Protein AF-A0A7C3QLJ6-F1 (afdb_monomer)

Mean predicted aligned error: 8.8 Å

Structure (mmCIF, N/CA/C/O backbone):
data_AF-A0A7C3QLJ6-F1
#
_entry.id   AF-A0A7C3QLJ6-F1
#
loop_
_atom_site.group_PDB
_atom_site.id
_atom_site.type_symbol
_atom_site.label_atom_id
_atom_site.label_alt_id
_atom_site.label_comp_id
_atom_site.label_asym_id
_atom_site.label_entity_id
_atom_site.label_seq_id
_atom_site.pdbx_PDB_ins_code
_atom_site.Cartn_x
_atom_site.Cartn_y
_atom_site.Cartn_z
_atom_site.occupancy
_atom_site.B_iso_or_equiv
_atom_site.auth_seq_id
_atom_site.auth_comp_id
_atom_site.auth_asym_id
_atom_site.auth_atom_id
_atom_site.pdbx_PDB_model_num
ATOM 1 N N . MET A 1 1 ? 20.994 -5.454 -7.353 1.00 55.34 1 MET A N 1
ATOM 2 C CA . MET A 1 1 ? 21.532 -4.693 -8.498 1.00 55.34 1 MET A CA 1
ATOM 3 C C . MET A 1 1 ? 21.543 -5.641 -9.685 1.00 55.34 1 MET A C 1
ATOM 5 O O . MET A 1 1 ? 22.241 -6.645 -9.611 1.00 55.34 1 MET A O 1
ATOM 9 N N . ALA A 1 2 ? 20.699 -5.398 -10.687 1.00 75.81 2 ALA A N 1
ATOM 10 C CA . ALA A 1 2 ? 20.613 -6.255 -11.868 1.00 75.81 2 ALA A CA 1
ATOM 11 C C . ALA A 1 2 ? 21.798 -6.004 -12.816 1.00 75.81 2 ALA A C 1
ATOM 13 O O . ALA A 1 2 ? 22.448 -4.960 -12.763 1.00 75.81 2 ALA A O 1
ATOM 14 N N . SER A 1 3 ? 22.097 -6.981 -13.663 1.00 87.38 3 SER A N 1
ATOM 15 C CA . SER A 1 3 ? 23.050 -6.879 -14.770 1.00 87.38 3 SER A CA 1
ATOM 16 C C . SER A 1 3 ? 22.288 -6.878 -16.091 1.00 87.38 3 SER A C 1
ATOM 18 O O . SER A 1 3 ? 21.194 -7.435 -16.171 1.00 87.38 3 SER A O 1
ATOM 20 N N . TYR A 1 4 ? 22.868 -6.289 -17.133 1.00 92.75 4 TYR A N 1
ATOM 21 C CA . TYR A 1 4 ? 22.253 -6.301 -18.454 1.00 92.75 4 TYR A CA 1
ATOM 22 C C . TYR A 1 4 ? 23.277 -6.491 -19.572 1.00 92.75 4 TYR A C 1
ATOM 24 O O . TYR A 1 4 ? 24.465 -6.208 -19.408 1.00 92.75 4 TYR A O 1
ATOM 32 N N . THR A 1 5 ? 22.806 -6.974 -20.719 1.00 95.50 5 THR A N 1
ATOM 33 C CA . THR A 1 5 ? 23.535 -6.940 -21.993 1.00 95.50 5 THR A CA 1
ATOM 34 C C . THR A 1 5 ? 22.620 -6.370 -23.068 1.00 95.50 5 THR A C 1
ATOM 36 O O . THR A 1 5 ? 21.410 -6.571 -23.019 1.00 95.50 5 THR A O 1
ATOM 39 N N . ILE A 1 6 ? 23.202 -5.687 -24.051 1.00 94.19 6 ILE A N 1
ATOM 40 C CA . ILE A 1 6 ? 22.502 -5.230 -25.253 1.00 94.19 6 ILE A CA 1
ATOM 41 C C . ILE A 1 6 ? 23.106 -5.969 -26.449 1.00 94.19 6 ILE A C 1
ATOM 43 O O . ILE A 1 6 ? 24.332 -6.047 -26.563 1.00 94.19 6 ILE A O 1
ATOM 47 N N . SER A 1 7 ? 22.262 -6.517 -27.320 1.00 94.81 7 SER A N 1
ATOM 48 C CA . SER A 1 7 ? 22.662 -7.121 -28.594 1.00 94.81 7 SER A CA 1
ATOM 49 C C . SER A 1 7 ? 21.668 -6.695 -29.659 1.00 94.81 7 SER A C 1
ATOM 51 O O . SER A 1 7 ? 20.486 -6.990 -29.529 1.00 94.81 7 SER A O 1
ATOM 53 N N . ASP A 1 8 ? 22.151 -6.018 -30.700 1.00 94.25 8 ASP A N 1
ATOM 54 C CA . ASP A 1 8 ? 21.309 -5.431 -31.746 1.00 94.25 8 ASP A CA 1
ATOM 55 C C . ASP A 1 8 ? 20.205 -4.533 -31.144 1.00 94.25 8 ASP A C 1
ATOM 57 O O . ASP A 1 8 ? 20.501 -3.587 -30.410 1.00 94.25 8 ASP A O 1
ATOM 61 N N . ASP A 1 9 ? 18.946 -4.834 -31.437 1.00 95.00 9 ASP A N 1
ATOM 62 C CA . ASP A 1 9 ? 17.742 -4.180 -30.924 1.00 95.00 9 ASP A CA 1
ATOM 63 C C . ASP A 1 9 ? 17.196 -4.830 -29.642 1.00 95.00 9 ASP A C 1
ATOM 65 O O . ASP A 1 9 ? 16.120 -4.458 -29.187 1.00 95.00 9 ASP A O 1
ATOM 69 N N . HIS A 1 10 ? 17.926 -5.766 -29.026 1.00 96.38 10 HIS A N 1
ATOM 70 C CA . HIS A 1 10 ? 17.486 -6.468 -27.821 1.00 96.38 10 HIS A CA 1
ATOM 71 C C . HIS A 1 10 ? 18.257 -6.037 -26.567 1.00 96.38 10 HIS A C 1
ATOM 73 O O . HIS A 1 10 ? 19.489 -5.928 -26.562 1.00 96.38 10 HIS A O 1
ATOM 79 N N . LEU A 1 11 ? 17.519 -5.843 -25.474 1.00 95.12 11 LEU A N 1
ATOM 80 C CA . LEU A 1 11 ? 18.007 -5.662 -24.111 1.00 95.12 11 LEU A CA 1
ATOM 81 C C . LEU A 1 11 ? 17.696 -6.925 -23.298 1.00 95.12 11 LEU A C 1
ATOM 83 O O . LEU A 1 11 ? 16.548 -7.353 -23.210 1.00 95.12 11 LEU A O 1
ATOM 87 N N . TYR A 1 12 ? 18.721 -7.477 -22.651 1.00 94.38 12 TYR A N 1
ATOM 88 C CA . TYR A 1 12 ? 18.611 -8.636 -21.770 1.00 94.38 12 TYR A CA 1
ATOM 89 C C . TYR A 1 12 ? 18.955 -8.235 -20.342 1.00 94.38 12 TYR A C 1
ATOM 91 O O . TYR A 1 12 ? 20.051 -7.731 -20.101 1.00 94.38 12 TYR A O 1
ATOM 99 N N . ILE A 1 13 ? 18.065 -8.507 -19.388 1.00 91.81 13 ILE A N 1
ATOM 100 C CA . ILE A 1 13 ? 18.245 -8.192 -17.964 1.00 91.81 13 ILE A CA 1
ATOM 101 C C . ILE A 1 13 ? 18.318 -9.491 -17.161 1.00 91.81 13 ILE A C 1
ATOM 103 O O . ILE A 1 13 ? 17.430 -10.336 -17.237 1.00 91.81 13 ILE A O 1
ATOM 107 N N . TYR A 1 14 ? 19.370 -9.664 -16.365 1.00 90.19 14 TYR A N 1
ATOM 108 C CA . TYR A 1 14 ? 19.634 -10.873 -15.578 1.00 90.19 14 TYR A CA 1
ATOM 109 C C . TYR A 1 14 ? 20.325 -10.534 -14.249 1.00 90.19 14 TYR A C 1
ATOM 111 O O . TYR A 1 14 ? 20.677 -9.385 -13.991 1.00 90.19 14 TYR A O 1
ATOM 119 N N . ASN A 1 15 ? 20.516 -11.529 -13.375 1.00 81.06 15 ASN A N 1
ATOM 120 C CA . ASN A 1 15 ? 21.027 -11.339 -12.005 1.00 81.06 15 ASN A CA 1
ATOM 121 C C . ASN A 1 15 ? 20.217 -10.322 -11.182 1.00 81.06 15 ASN A C 1
ATOM 123 O O . ASN A 1 15 ? 20.751 -9.644 -10.302 1.00 81.06 15 ASN A O 1
ATOM 127 N N . ASP A 1 16 ? 18.930 -10.195 -11.479 1.00 77.81 16 ASP A N 1
ATOM 128 C CA . ASP A 1 16 ? 18.015 -9.484 -10.608 1.00 77.81 16 ASP A CA 1
ATOM 129 C C . ASP A 1 16 ? 17.828 -10.322 -9.335 1.00 77.81 16 ASP A C 1
ATOM 131 O O . ASP A 1 16 ? 17.636 -11.536 -9.401 1.00 77.81 16 ASP A O 1
ATOM 135 N N . ALA A 1 17 ? 17.916 -9.689 -8.167 1.00 69.44 17 ALA A N 1
ATOM 136 C CA . ALA A 1 17 ? 17.837 -10.395 -6.891 1.00 69.44 17 ALA A CA 1
ATOM 137 C C . ALA A 1 17 ? 16.472 -11.080 -6.677 1.00 69.44 17 ALA A C 1
ATOM 139 O O . ALA A 1 17 ? 16.386 -12.009 -5.875 1.00 69.44 17 ALA A O 1
ATOM 140 N N . PHE A 1 18 ? 15.441 -10.661 -7.419 1.00 68.06 18 PHE A N 1
ATOM 141 C CA . PHE A 1 18 ? 14.075 -11.184 -7.327 1.00 68.06 18 PHE A CA 1
ATOM 142 C C . PHE A 1 18 ? 13.638 -11.937 -8.587 1.00 68.06 18 PHE A C 1
ATOM 144 O O . PHE A 1 18 ? 12.572 -12.551 -8.594 1.00 68.06 18 PHE A O 1
ATOM 151 N N . CYS A 1 19 ? 14.486 -11.969 -9.622 1.00 75.94 19 CYS A N 1
ATOM 152 C CA . CYS A 1 19 ? 14.231 -12.704 -10.856 1.00 75.94 19 CYS A CA 1
ATOM 153 C C . CYS A 1 19 ? 15.324 -13.732 -11.112 1.00 75.94 19 CYS A C 1
ATOM 155 O O . CYS A 1 19 ? 16.449 -13.403 -11.485 1.00 75.94 19 CYS A O 1
ATOM 157 N N . THR A 1 20 ? 14.960 -15.009 -11.044 1.00 80.25 20 THR A N 1
ATOM 158 C CA . THR A 1 20 ? 15.826 -16.084 -11.546 1.00 80.25 20 THR A CA 1
ATOM 159 C C . THR A 1 20 ? 15.767 -16.226 -13.069 1.00 80.25 20 THR A C 1
ATOM 161 O O . THR A 1 20 ? 16.503 -17.033 -13.630 1.00 80.25 20 THR A O 1
ATOM 164 N N . VAL A 1 21 ? 14.878 -15.481 -13.734 1.00 86.31 21 VAL A N 1
ATOM 165 C CA . VAL A 1 21 ? 14.680 -15.498 -15.188 1.00 86.31 21 VAL A CA 1
ATOM 166 C C . VAL A 1 21 ? 15.296 -14.263 -15.843 1.00 86.31 21 VAL A C 1
ATOM 168 O O . VAL A 1 21 ? 15.225 -13.148 -15.312 1.00 86.31 21 VAL A O 1
ATOM 171 N N . THR A 1 22 ? 15.898 -14.470 -17.013 1.00 92.50 22 THR A N 1
ATOM 172 C CA . THR A 1 22 ? 16.343 -13.378 -17.880 1.00 92.50 22 THR A CA 1
ATOM 173 C C . THR A 1 22 ? 15.123 -12.720 -18.510 1.00 92.50 22 THR A C 1
ATOM 175 O O . THR A 1 22 ? 14.291 -13.421 -19.077 1.00 92.50 22 THR A O 1
ATOM 178 N N . GLY A 1 23 ? 15.023 -11.399 -18.382 1.00 93.12 23 GLY A N 1
ATOM 179 C CA . GLY A 1 23 ? 14.034 -10.593 -19.092 1.00 93.12 23 GLY A CA 1
ATOM 180 C C . GLY A 1 23 ? 14.595 -10.158 -20.436 1.00 93.12 23 GLY A C 1
ATOM 181 O O . GLY A 1 23 ? 15.765 -9.775 -20.507 1.00 93.12 23 GLY A O 1
ATOM 182 N N . GLU A 1 24 ? 13.782 -10.235 -21.477 1.00 96.00 24 GLU A N 1
ATOM 183 C CA . GLU A 1 24 ? 14.136 -9.909 -22.853 1.00 96.00 24 GLU A CA 1
ATOM 184 C C . GLU A 1 24 ? 13.176 -8.857 -23.405 1.00 96.00 24 GLU A C 1
ATOM 186 O O . GLU A 1 24 ? 11.954 -9.004 -23.312 1.00 96.00 24 GLU A O 1
ATOM 191 N N . TYR A 1 25 ? 13.747 -7.803 -23.984 1.00 96.25 25 TYR A N 1
ATOM 192 C CA . TYR A 1 25 ? 13.017 -6.647 -24.489 1.00 96.25 25 TYR A CA 1
ATOM 193 C C . TYR A 1 25 ? 13.570 -6.207 -25.837 1.00 96.25 25 TYR A C 1
ATOM 195 O O . TYR A 1 25 ? 14.789 -6.174 -26.002 1.00 96.25 25 TYR A O 1
ATOM 203 N N . VAL A 1 26 ? 12.704 -5.777 -26.753 1.00 96.62 26 VAL A N 1
ATOM 204 C CA . VAL A 1 26 ? 13.126 -4.957 -27.894 1.00 96.62 26 VAL A CA 1
ATOM 205 C C . VAL A 1 26 ? 13.200 -3.513 -27.425 1.00 96.62 26 VAL A C 1
ATOM 207 O O . VAL A 1 26 ? 12.258 -3.008 -26.814 1.00 96.62 26 VAL A O 1
ATOM 210 N N . TRP A 1 27 ? 14.310 -2.836 -27.702 1.00 94.56 27 TRP A N 1
ATOM 211 C CA . TRP A 1 27 ? 14.463 -1.424 -27.386 1.00 94.56 27 TRP A CA 1
ATOM 212 C C . TRP A 1 27 ? 14.409 -0.560 -28.644 1.00 94.56 27 TRP A C 1
ATOM 214 O O . TRP A 1 27 ? 14.909 -0.921 -29.708 1.00 94.56 27 TRP A O 1
ATOM 224 N N . SER A 1 28 ? 13.822 0.625 -28.519 1.00 92.62 28 SER A N 1
ATOM 225 C CA . SER A 1 28 ? 13.873 1.650 -29.561 1.00 92.62 28 SER A CA 1
ATOM 226 C C . SER A 1 28 ? 14.065 3.033 -28.955 1.00 92.62 28 SER A C 1
ATOM 228 O O . SER A 1 28 ? 13.719 3.273 -27.801 1.00 92.62 28 SER A O 1
ATOM 230 N N . LEU A 1 29 ? 14.650 3.945 -29.731 1.00 89.31 29 LEU A N 1
ATOM 231 C CA . LEU A 1 29 ? 14.778 5.351 -29.360 1.00 89.31 29 LEU A CA 1
ATOM 232 C C . LEU A 1 29 ? 13.856 6.183 -30.244 1.00 89.31 29 LEU A C 1
ATOM 234 O O . LEU A 1 29 ? 14.018 6.198 -31.466 1.00 89.31 29 LEU A O 1
ATOM 238 N N . GLN A 1 30 ? 12.920 6.896 -29.626 1.00 87.19 30 GLN A N 1
ATOM 239 C CA . GLN A 1 30 ? 12.029 7.829 -30.305 1.00 87.19 30 GLN A CA 1
ATOM 240 C C . GLN A 1 30 ? 12.058 9.167 -29.573 1.00 87.19 30 GLN A C 1
ATOM 242 O O . GLN A 1 30 ? 11.892 9.210 -28.361 1.00 87.19 30 GLN A O 1
ATOM 247 N N . ASP A 1 31 ? 12.334 10.250 -30.305 1.00 83.94 31 ASP A N 1
ATOM 248 C CA . ASP A 1 31 ? 12.377 11.616 -29.763 1.00 83.94 31 ASP A CA 1
ATOM 249 C C . ASP A 1 31 ? 13.280 11.775 -28.517 1.00 83.94 31 ASP A C 1
ATOM 251 O O . ASP A 1 31 ? 13.025 12.584 -27.632 1.00 83.94 31 ASP A O 1
ATOM 255 N N . GLY A 1 32 ? 14.370 10.997 -28.456 1.00 78.69 32 GLY A N 1
ATOM 256 C CA . GLY A 1 32 ? 15.325 11.005 -27.339 1.00 78.69 32 GLY A CA 1
ATOM 257 C C . GLY A 1 32 ? 14.911 10.163 -26.127 1.00 78.69 32 GLY A C 1
ATOM 258 O O . GLY A 1 32 ? 15.638 10.146 -25.136 1.00 78.69 32 GLY A O 1
ATOM 259 N N . GLN A 1 33 ? 13.790 9.445 -26.206 1.00 83.00 33 GLN A N 1
ATOM 260 C CA . GLN A 1 33 ? 13.286 8.568 -25.152 1.00 83.00 33 GLN A CA 1
ATOM 261 C C . GLN A 1 33 ? 13.465 7.097 -25.532 1.00 83.00 33 GLN A C 1
ATOM 263 O O . GLN A 1 33 ? 13.291 6.712 -26.690 1.00 83.00 33 GLN A O 1
ATOM 268 N N . LEU A 1 34 ? 13.827 6.278 -24.547 1.00 87.88 34 LEU A N 1
ATOM 269 C CA . LEU A 1 34 ? 13.978 4.834 -24.677 1.00 87.88 34 LEU A CA 1
ATOM 270 C C . LEU A 1 34 ? 12.628 4.146 -24.454 1.00 87.88 34 LEU A C 1
ATOM 272 O O . LEU A 1 34 ? 12.047 4.225 -23.378 1.00 87.88 34 LEU A O 1
ATOM 276 N N . ASN A 1 35 ? 12.165 3.419 -25.458 1.00 91.56 35 ASN A N 1
ATOM 277 C CA . ASN A 1 35 ? 10.993 2.561 -25.377 1.00 91.56 35 ASN A CA 1
ATOM 278 C C . ASN A 1 35 ? 11.446 1.114 -25.261 1.00 91.56 35 ASN A C 1
ATOM 280 O O . ASN A 1 35 ? 12.367 0.703 -25.970 1.00 91.56 35 ASN A O 1
ATOM 284 N N . LEU A 1 36 ? 10.774 0.349 -24.407 1.00 93.75 36 LEU A N 1
ATOM 285 C CA . LEU A 1 36 ? 10.986 -1.084 -24.261 1.00 93.75 36 LEU A CA 1
ATOM 286 C C . LEU A 1 36 ? 9.677 -1.801 -24.582 1.00 93.75 36 LEU A C 1
ATOM 288 O O . LEU A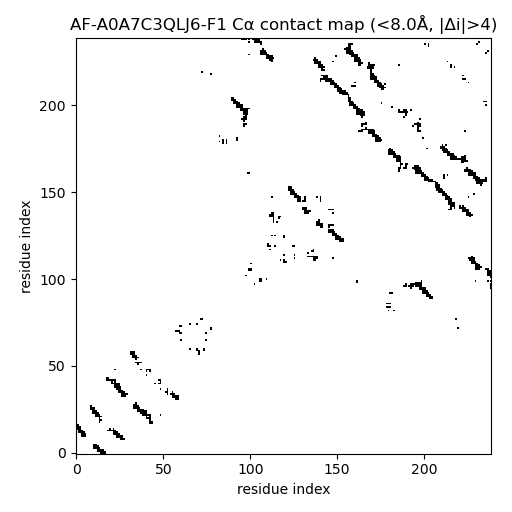 1 36 ? 8.625 -1.435 -24.064 1.00 93.75 36 LEU A O 1
ATOM 292 N N . GLU A 1 37 ? 9.752 -2.821 -25.425 1.00 94.31 37 GLU A N 1
ATOM 293 C CA . GLU A 1 37 ? 8.668 -3.761 -25.694 1.00 94.31 37 GLU A CA 1
ATOM 294 C C . GLU A 1 37 ? 9.080 -5.127 -25.149 1.00 94.31 37 GLU A C 1
ATOM 296 O O . GLU A 1 37 ? 10.188 -5.594 -25.414 1.00 94.31 37 GLU A O 1
ATOM 301 N N . GLU A 1 38 ? 8.222 -5.752 -24.346 1.00 94.94 38 GLU A N 1
ATOM 302 C CA . GLU A 1 38 ? 8.497 -7.076 -23.794 1.00 94.94 38 GLU A CA 1
ATOM 303 C C . GLU A 1 38 ? 8.517 -8.122 -24.914 1.00 94.94 38 GLU A C 1
ATOM 305 O O . GLU A 1 38 ? 7.554 -8.265 -25.667 1.00 94.94 38 GLU A O 1
ATOM 310 N N . VAL A 1 39 ? 9.597 -8.901 -24.979 1.00 94.75 39 VAL A N 1
ATOM 311 C CA . VAL A 1 39 ? 9.647 -10.145 -25.761 1.00 94.75 39 VAL A CA 1
ATOM 312 C C . VAL A 1 39 ? 9.331 -11.331 -24.858 1.00 94.75 39 VAL A C 1
ATOM 314 O O . VAL A 1 39 ? 8.536 -12.199 -25.219 1.00 94.75 39 VAL A O 1
ATOM 317 N N . ASN A 1 40 ? 9.980 -11.381 -23.692 1.00 92.31 40 ASN A N 1
ATOM 318 C CA . ASN A 1 40 ? 9.795 -12.432 -22.701 1.00 92.31 40 ASN A CA 1
ATOM 319 C C . ASN A 1 40 ? 10.328 -11.985 -21.339 1.00 92.31 40 ASN A C 1
ATOM 321 O O . ASN A 1 40 ? 11.544 -11.962 -21.127 1.00 92.31 40 ASN A O 1
ATOM 325 N N . ASP A 1 41 ? 9.443 -11.686 -20.392 1.00 88.81 41 ASP A N 1
ATOM 326 C CA . ASP A 1 41 ? 9.857 -11.438 -19.019 1.00 88.81 41 ASP A CA 1
ATOM 327 C C . ASP A 1 41 ? 8.815 -11.872 -17.979 1.00 88.81 41 ASP A C 1
ATOM 329 O O . ASP A 1 41 ? 8.106 -11.079 -17.363 1.00 88.81 41 ASP A O 1
ATOM 333 N N . GLY A 1 42 ? 8.820 -13.173 -17.682 1.00 82.06 42 GLY A N 1
ATOM 334 C CA . GLY A 1 42 ? 8.000 -13.752 -16.615 1.00 82.06 42 GLY A CA 1
ATOM 335 C C . GLY A 1 42 ? 8.454 -13.419 -15.187 1.00 82.06 42 GLY A C 1
ATOM 336 O O . GLY A 1 42 ? 8.007 -14.080 -14.244 1.00 82.06 42 GLY A O 1
ATOM 337 N N . CYS A 1 43 ? 9.375 -12.470 -14.977 1.00 81.25 43 CYS A N 1
ATOM 338 C CA . CYS A 1 43 ? 9.803 -12.138 -13.625 1.00 81.25 43 CYS A CA 1
ATOM 339 C C . CYS A 1 43 ? 8.686 -11.483 -12.811 1.00 81.25 43 CYS A C 1
ATOM 341 O O . CYS A 1 43 ? 8.001 -10.581 -13.286 1.00 81.25 43 CYS A O 1
ATOM 343 N N . ALA A 1 44 ? 8.589 -11.886 -11.537 1.00 69.75 44 ALA A N 1
ATOM 344 C CA . ALA A 1 44 ? 7.750 -11.236 -10.540 1.00 69.75 44 ALA A CA 1
ATOM 345 C C . ALA A 1 44 ? 6.298 -11.113 -11.015 1.00 69.75 44 ALA A C 1
ATOM 347 O O . ALA A 1 44 ? 5.685 -10.078 -10.819 1.00 69.75 44 ALA A O 1
ATOM 348 N N . PHE A 1 45 ? 5.751 -12.162 -11.642 1.00 74.50 45 PHE A N 1
ATOM 349 C CA . PHE A 1 45 ? 4.396 -12.146 -12.211 1.00 74.50 45 PHE A CA 1
ATOM 350 C C . PHE A 1 45 ? 4.212 -11.031 -13.252 1.00 74.50 45 PHE A C 1
ATOM 352 O O . PHE A 1 45 ? 3.250 -10.274 -13.180 1.00 74.50 45 PHE A O 1
ATOM 359 N N . GLU A 1 46 ? 5.169 -10.915 -14.180 1.00 80.00 46 GLU A N 1
ATOM 360 C CA . GLU A 1 46 ? 5.190 -9.918 -15.267 1.00 80.00 46 GLU A CA 1
ATOM 361 C C . GLU A 1 46 ? 5.331 -8.463 -14.772 1.00 80.00 46 GLU A C 1
ATOM 363 O O . GLU A 1 46 ? 5.308 -7.522 -15.562 1.00 80.00 46 GLU A O 1
ATOM 368 N N . LEU A 1 47 ? 5.548 -8.238 -13.468 1.00 75.00 47 LEU A N 1
ATOM 369 C CA . LEU A 1 47 ? 5.639 -6.889 -12.900 1.00 75.00 47 LEU A CA 1
ATOM 370 C C . LEU A 1 47 ? 6.876 -6.128 -13.386 1.00 75.00 47 LEU A C 1
ATOM 372 O O . LEU A 1 47 ? 6.806 -4.916 -13.592 1.00 75.00 47 LEU A O 1
ATOM 376 N N . ARG A 1 48 ? 8.002 -6.819 -13.620 1.00 83.38 48 ARG A N 1
ATOM 377 C CA . ARG A 1 48 ? 9.189 -6.179 -14.211 1.00 83.38 48 ARG A CA 1
ATOM 378 C C . ARG A 1 48 ? 8.903 -5.723 -15.643 1.00 83.38 48 ARG A C 1
ATOM 380 O O . ARG A 1 48 ? 9.204 -4.577 -15.968 1.00 83.38 48 ARG A O 1
ATOM 387 N N . ALA A 1 49 ? 8.263 -6.576 -16.443 1.00 86.19 49 ALA A N 1
ATOM 388 C CA . ALA A 1 49 ? 7.843 -6.251 -17.803 1.00 86.19 49 ALA A CA 1
ATOM 389 C C . ALA A 1 49 ? 6.891 -5.059 -17.829 1.00 86.19 49 ALA A C 1
ATOM 391 O O . ALA A 1 49 ? 7.134 -4.079 -18.534 1.00 86.19 49 ALA A O 1
ATOM 392 N N . ALA A 1 50 ? 5.860 -5.093 -16.983 1.00 82.38 50 ALA A N 1
ATOM 393 C CA . ALA A 1 50 ? 4.912 -4.001 -16.840 1.00 82.38 50 ALA A CA 1
ATOM 394 C C . ALA A 1 50 ? 5.620 -2.691 -16.470 1.00 82.38 50 ALA A C 1
ATOM 396 O O . ALA A 1 50 ? 5.293 -1.647 -17.022 1.00 82.38 50 ALA A O 1
ATOM 397 N N . ASN A 1 51 ? 6.627 -2.731 -15.593 1.00 78.25 51 ASN A N 1
ATOM 398 C CA . ASN A 1 51 ? 7.366 -1.532 -15.204 1.00 78.25 51 ASN A CA 1
ATOM 399 C C . ASN A 1 51 ? 8.254 -0.974 -16.309 1.00 78.25 51 ASN A C 1
ATOM 401 O O . ASN A 1 51 ? 8.237 0.224 -16.581 1.00 78.25 51 ASN A O 1
ATOM 405 N N . LEU A 1 52 ? 8.996 -1.842 -16.986 1.00 85.81 52 LEU A N 1
ATOM 406 C CA . LEU A 1 52 ? 9.930 -1.414 -18.017 1.00 85.81 52 LEU A CA 1
ATOM 407 C C . LEU A 1 52 ? 9.238 -0.958 -19.307 1.00 85.81 52 LEU A C 1
ATOM 409 O O . LEU A 1 52 ? 9.776 -0.094 -19.994 1.00 85.81 52 LEU A O 1
ATOM 413 N N . THR A 1 53 ? 8.045 -1.474 -19.612 1.00 87.19 53 THR A N 1
ATOM 414 C CA . THR A 1 53 ? 7.334 -1.196 -20.875 1.00 87.19 53 THR A CA 1
ATOM 415 C C . THR A 1 53 ? 6.228 -0.138 -20.771 1.00 87.19 53 THR A C 1
ATOM 417 O O . THR A 1 53 ? 5.815 0.412 -21.791 1.00 87.19 53 THR A O 1
ATOM 420 N N . ARG A 1 54 ? 5.734 0.186 -19.564 1.00 79.94 54 ARG A N 1
ATOM 421 C CA . ARG A 1 54 ? 4.594 1.113 -19.375 1.00 79.94 54 ARG A CA 1
ATOM 422 C C . ARG A 1 54 ? 4.916 2.567 -19.705 1.00 7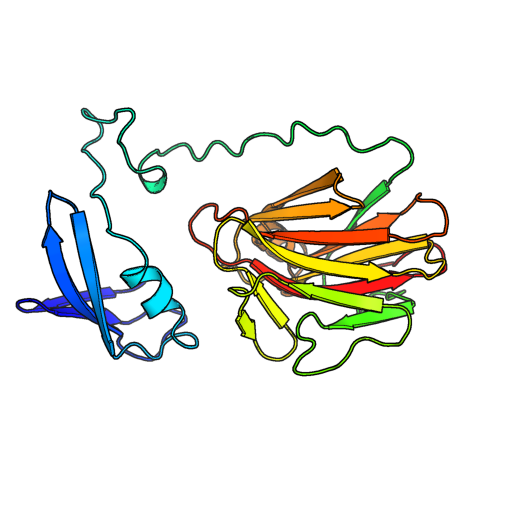9.94 54 ARG A C 1
ATOM 424 O O . ARG A 1 54 ? 4.000 3.328 -20.016 1.00 79.94 54 ARG A O 1
ATOM 431 N N . GLN A 1 55 ? 6.181 2.964 -19.619 1.00 73.31 55 GLN A N 1
ATOM 432 C CA . GLN A 1 55 ? 6.599 4.330 -19.904 1.00 73.31 55 GLN A CA 1
ATOM 433 C C . GLN A 1 55 ? 7.865 4.374 -20.748 1.00 73.31 55 GLN A C 1
ATOM 435 O O . GLN A 1 55 ? 8.705 3.477 -20.721 1.00 73.31 55 GLN A O 1
ATOM 440 N N . THR A 1 56 ? 7.993 5.472 -21.477 1.00 79.12 56 THR A N 1
ATOM 441 C CA . THR A 1 56 ? 9.202 5.825 -22.206 1.00 79.12 56 THR A CA 1
ATOM 442 C C . THR A 1 56 ? 10.232 6.362 -21.210 1.00 79.12 56 THR A C 1
ATOM 444 O O . THR A 1 56 ? 9.922 7.235 -20.398 1.00 79.12 56 THR A O 1
ATOM 447 N N . TRP A 1 57 ? 11.460 5.874 -21.270 1.00 79.69 57 TRP A N 1
ATOM 448 C CA . TRP A 1 57 ? 12.532 6.242 -20.358 1.00 79.69 57 TRP A CA 1
ATOM 449 C C . TRP A 1 57 ? 13.300 7.432 -20.920 1.00 79.69 57 TRP A C 1
ATOM 451 O O . TRP A 1 57 ? 14.015 7.328 -21.918 1.00 79.69 57 TRP A O 1
ATOM 461 N N . SER A 1 58 ? 13.155 8.580 -20.274 1.00 74.94 58 SER A N 1
ATOM 462 C CA . SER A 1 58 ? 13.979 9.748 -20.564 1.00 74.94 58 SER A CA 1
ATOM 463 C C . SER A 1 58 ? 15.369 9.577 -19.944 1.00 74.94 58 SER A C 1
ATOM 465 O O . SER A 1 58 ? 15.507 9.110 -18.813 1.00 74.94 58 SER A O 1
ATOM 467 N N . VAL A 1 59 ? 16.408 9.969 -20.680 1.00 72.56 59 VAL A N 1
ATOM 468 C CA . VAL A 1 59 ? 17.786 9.978 -20.171 1.00 72.56 59 VAL A CA 1
ATOM 469 C C . VAL A 1 59 ? 17.953 11.153 -19.208 1.00 72.56 59 VAL A C 1
ATOM 471 O O . VAL A 1 59 ? 17.510 12.260 -19.513 1.00 72.56 59 VAL A O 1
ATOM 474 N N . CYS A 1 60 ? 18.606 10.931 -18.064 1.00 68.12 60 CYS A N 1
ATOM 475 C CA . CYS A 1 60 ? 18.983 12.034 -17.187 1.00 68.12 60 CYS A CA 1
ATOM 476 C C . CYS A 1 60 ? 19.924 12.991 -17.936 1.00 68.12 60 CYS A C 1
ATOM 478 O O . CYS A 1 60 ? 20.961 12.533 -18.432 1.00 68.12 60 CYS A O 1
ATOM 480 N N . PRO A 1 61 ? 19.593 14.291 -18.042 1.00 67.88 61 PRO A N 1
ATOM 481 C CA . PRO A 1 61 ? 20.526 15.270 -18.577 1.00 67.88 61 PRO A CA 1
ATOM 482 C C . PRO A 1 61 ? 21.789 15.291 -17.707 1.00 67.88 61 PRO A C 1
ATOM 484 O O . PRO A 1 61 ? 21.746 14.953 -16.523 1.00 67.88 61 PRO A O 1
ATOM 487 N N . GLN A 1 62 ? 22.932 15.656 -18.292 1.00 67.06 62 GLN A N 1
ATOM 488 C CA . GLN A 1 62 ? 24.133 15.889 -17.486 1.00 67.06 62 GLN A CA 1
ATOM 489 C C . GLN A 1 62 ? 23.866 17.047 -16.510 1.00 67.06 62 GLN A C 1
ATOM 491 O O . GLN A 1 62 ? 23.066 17.923 -16.825 1.00 67.06 62 GLN A O 1
ATOM 496 N N . GLU A 1 63 ? 24.508 17.046 -15.334 1.00 61.62 63 GLU A N 1
ATOM 497 C CA . GLU A 1 63 ? 24.215 17.963 -14.209 1.00 61.62 63 GLU A CA 1
ATOM 498 C C . GLU A 1 63 ? 24.098 19.450 -14.605 1.00 61.62 63 GLU A C 1
ATOM 500 O O . GLU A 1 63 ? 23.345 20.204 -13.993 1.00 61.62 63 GLU A O 1
ATOM 505 N N . GLU A 1 64 ? 24.811 19.875 -15.649 1.00 59.84 64 GLU A N 1
ATOM 506 C CA . GLU A 1 64 ? 24.819 21.253 -16.152 1.00 59.84 64 GLU A CA 1
ATOM 507 C C . GLU A 1 64 ? 23.533 21.657 -16.915 1.00 59.84 64 GLU A C 1
ATOM 509 O O . GLU A 1 64 ? 23.301 22.849 -17.115 1.00 59.84 64 GLU A O 1
ATOM 514 N N . ASP A 1 65 ? 22.676 20.695 -17.286 1.00 62.59 65 ASP A N 1
ATOM 515 C CA . ASP A 1 65 ? 21.473 20.871 -18.119 1.00 62.59 65 ASP A CA 1
ATOM 516 C C . ASP A 1 65 ? 20.149 20.554 -17.382 1.00 62.59 65 ASP A C 1
ATOM 518 O O . ASP A 1 65 ? 19.090 20.456 -18.013 1.00 62.59 65 ASP A O 1
ATOM 522 N N . VAL A 1 66 ? 20.175 20.402 -16.050 1.00 62.81 66 VAL A N 1
ATOM 523 C CA . VAL A 1 66 ? 18.967 20.149 -15.241 1.00 62.81 66 VAL A CA 1
ATOM 524 C C . VAL A 1 66 ? 17.979 21.315 -15.389 1.00 62.81 66 VAL A C 1
ATOM 526 O O . VAL A 1 66 ? 18.227 22.440 -14.955 1.00 62.81 66 VAL A O 1
ATOM 529 N N . ASN A 1 67 ? 16.832 21.045 -16.008 1.00 69.19 67 ASN A N 1
ATOM 530 C CA . ASN A 1 67 ? 15.744 21.998 -16.231 1.00 69.19 67 ASN A CA 1
ATOM 531 C C . ASN A 1 67 ? 14.371 21.406 -15.839 1.00 69.19 67 ASN A C 1
ATOM 533 O O . ASN A 1 67 ? 14.294 20.282 -15.345 1.00 69.19 67 ASN A O 1
ATOM 537 N N . ALA A 1 68 ? 13.284 22.155 -16.054 1.00 58.62 68 ALA A N 1
ATOM 538 C CA . ALA A 1 68 ? 11.922 21.748 -15.680 1.00 58.62 68 ALA A CA 1
ATOM 539 C C . ALA A 1 68 ? 11.397 20.487 -16.403 1.00 58.62 68 ALA A C 1
ATOM 541 O O . ALA A 1 68 ? 10.441 19.886 -15.922 1.00 58.62 68 ALA A O 1
ATOM 542 N N . ASP A 1 69 ? 12.025 20.076 -17.508 1.00 63.09 69 ASP A N 1
ATOM 543 C CA . ASP A 1 69 ? 11.685 18.867 -18.269 1.00 63.09 69 ASP A CA 1
ATOM 544 C C . ASP A 1 69 ? 12.552 17.653 -17.861 1.00 63.09 69 ASP A C 1
ATOM 546 O O . ASP A 1 69 ? 12.449 16.572 -18.445 1.00 63.09 69 ASP A O 1
ATOM 550 N N . THR A 1 70 ? 13.416 17.812 -16.849 1.00 65.38 70 THR A N 1
ATOM 551 C CA . THR A 1 70 ? 14.240 16.729 -16.293 1.00 65.38 70 THR A CA 1
ATOM 552 C C . THR A 1 70 ? 13.349 15.671 -15.643 1.00 65.38 70 THR A C 1
ATOM 554 O O . THR A 1 70 ? 12.482 16.024 -14.839 1.00 65.38 70 THR A O 1
ATOM 557 N N . PRO A 1 71 ? 13.558 14.370 -15.917 1.00 62.62 71 PRO A N 1
ATOM 558 C CA . PRO A 1 71 ? 12.779 13.324 -15.267 1.00 62.62 71 PRO A CA 1
ATOM 559 C C . PRO A 1 71 ? 12.943 13.402 -13.743 1.00 62.62 71 PRO A C 1
ATOM 561 O O . PRO A 1 71 ? 14.076 13.537 -13.279 1.00 62.62 71 PRO A O 1
ATOM 564 N N . PRO A 1 72 ? 11.865 13.268 -12.946 1.00 59.22 72 PRO A N 1
ATOM 565 C CA . PRO A 1 72 ? 11.938 13.402 -11.488 1.00 59.22 72 PRO A CA 1
ATOM 566 C C . PRO A 1 72 ? 12.983 12.491 -10.829 1.00 59.22 72 PRO A C 1
ATOM 568 O O . PRO A 1 72 ? 13.628 12.888 -9.867 1.00 59.22 72 PRO A O 1
ATOM 571 N N . ALA A 1 73 ? 13.207 11.301 -11.395 1.00 57.16 73 ALA A N 1
ATOM 572 C CA . ALA A 1 73 ? 14.207 10.331 -10.944 1.00 57.16 73 ALA A CA 1
ATOM 573 C C . ALA A 1 73 ? 15.667 10.813 -11.055 1.00 57.16 73 ALA A C 1
ATOM 575 O O . ALA A 1 73 ? 16.555 10.230 -10.442 1.00 57.16 73 ALA A O 1
ATOM 576 N N . CYS A 1 74 ? 15.917 11.837 -11.874 1.00 66.00 74 CYS A N 1
ATOM 577 C CA . CYS A 1 74 ? 17.237 12.409 -12.137 1.00 66.00 74 CYS A CA 1
ATOM 578 C C . CYS A 1 74 ? 17.554 13.610 -11.240 1.00 66.00 74 CYS A C 1
ATOM 580 O O . CYS A 1 74 ? 18.665 14.133 -11.285 1.00 66.00 74 CYS A O 1
ATOM 582 N N . LEU A 1 75 ? 16.580 14.076 -10.458 1.00 62.84 75 LEU A N 1
ATOM 583 C CA . LEU A 1 75 ? 16.784 15.119 -9.469 1.00 62.84 75 LEU A CA 1
ATOM 584 C C . LEU A 1 75 ? 17.292 14.430 -8.195 1.00 62.84 75 LEU A C 1
ATOM 586 O O . LEU A 1 75 ? 16.555 13.676 -7.566 1.00 62.84 75 LEU A O 1
ATOM 590 N N . GLU A 1 76 ? 18.555 14.666 -7.820 1.00 53.38 76 GLU A N 1
ATOM 591 C CA . GLU A 1 76 ? 19.195 14.063 -6.630 1.00 53.38 76 GLU A CA 1
ATOM 592 C C . GLU A 1 76 ? 18.520 14.431 -5.294 1.00 53.38 76 GLU A C 1
ATOM 594 O O . GLU A 1 76 ? 18.860 13.879 -4.248 1.00 53.38 76 GLU A O 1
ATOM 599 N N . GLU A 1 77 ? 17.514 15.301 -5.308 1.00 55.00 77 GLU A N 1
ATOM 600 C CA . GLU A 1 77 ? 16.697 15.606 -4.145 1.00 55.00 77 GLU A CA 1
ATOM 601 C C . GLU A 1 77 ? 15.262 15.136 -4.383 1.00 55.00 77 GLU A C 1
ATOM 603 O O . GLU A 1 77 ? 14.392 15.899 -4.811 1.00 55.00 77 GLU A O 1
ATOM 608 N N . ILE A 1 78 ? 14.990 13.871 -4.044 1.00 53.19 78 ILE A N 1
ATOM 609 C CA . ILE A 1 78 ? 13.622 13.458 -3.720 1.00 53.19 78 ILE A CA 1
ATOM 610 C C . ILE A 1 78 ? 13.241 14.216 -2.447 1.00 53.19 78 ILE A C 1
ATOM 612 O O . ILE A 1 78 ? 13.451 13.759 -1.322 1.00 53.19 78 ILE A O 1
ATOM 616 N N . THR A 1 79 ? 12.713 15.421 -2.625 1.00 53.50 79 THR A N 1
ATOM 617 C CA . THR A 1 79 ? 12.034 16.138 -1.556 1.00 53.50 79 THR A CA 1
ATOM 618 C C . THR A 1 79 ? 10.729 15.406 -1.313 1.00 53.50 79 THR A C 1
ATOM 620 O O . THR A 1 79 ? 9.804 15.457 -2.118 1.00 53.50 79 THR A O 1
ATOM 623 N N . VAL A 1 80 ? 10.678 14.658 -0.213 1.00 58.53 80 VAL A N 1
ATOM 624 C CA . VAL A 1 80 ? 9.420 14.133 0.307 1.00 58.53 80 VAL A CA 1
ATOM 625 C C . VAL A 1 80 ? 8.592 15.367 0.666 1.00 58.53 80 VAL A C 1
ATOM 627 O O . VAL A 1 80 ? 8.997 16.101 1.569 1.00 58.53 80 VAL A O 1
ATOM 630 N N . PRO A 1 81 ? 7.484 15.656 -0.036 1.00 59.12 81 PRO A N 1
ATOM 631 C CA . PRO A 1 81 ? 6.628 16.744 0.373 1.00 59.12 81 PRO A CA 1
ATOM 632 C C . PRO A 1 81 ? 6.078 16.379 1.746 1.00 59.12 81 PRO A C 1
ATOM 634 O O . PRO A 1 81 ? 5.508 15.289 1.918 1.00 59.12 81 PRO A O 1
ATOM 637 N N . ASP A 1 82 ? 6.291 17.281 2.703 1.00 63.72 82 ASP A N 1
ATOM 638 C CA . ASP A 1 82 ? 5.699 17.182 4.028 1.00 63.72 82 ASP A CA 1
ATOM 639 C C . ASP A 1 82 ? 4.191 16.967 3.884 1.00 63.72 82 ASP A C 1
ATOM 641 O O . ASP A 1 82 ? 3.539 17.505 2.982 1.00 63.72 82 ASP A O 1
ATOM 645 N N . SER A 1 83 ? 3.627 16.142 4.763 1.00 64.31 83 SER A N 1
ATOM 646 C CA . SER A 1 83 ? 2.176 16.027 4.828 1.00 64.31 83 SER A CA 1
ATOM 647 C C . SER A 1 83 ? 1.616 17.368 5.301 1.00 64.31 83 SER A C 1
ATOM 649 O O . SER A 1 83 ? 1.833 17.770 6.441 1.00 64.31 83 SER A O 1
ATOM 651 N N . GLU A 1 84 ? 0.913 18.083 4.423 1.00 65.62 84 GLU A N 1
ATOM 652 C CA . GLU A 1 84 ? 0.291 19.372 4.761 1.00 65.62 84 GLU A CA 1
ATOM 653 C C . GLU A 1 84 ? -1.003 19.210 5.584 1.00 65.62 84 GLU A C 1
ATOM 655 O O . GLU A 1 84 ? -1.628 20.201 5.961 1.00 65.62 84 GLU A O 1
ATOM 660 N N . THR A 1 85 ? -1.442 17.973 5.855 1.00 75.44 85 THR A N 1
ATOM 661 C CA . THR A 1 85 ? -2.723 17.709 6.523 1.00 75.44 85 THR A CA 1
ATOM 662 C C . THR A 1 85 ? -2.534 17.559 8.029 1.00 75.44 85 THR A C 1
ATOM 664 O O . THR A 1 85 ? -1.882 16.628 8.497 1.00 75.44 85 THR A O 1
ATOM 667 N N . GLU A 1 86 ? -3.144 18.455 8.806 1.00 83.25 86 GLU A N 1
ATOM 668 C CA . GLU A 1 86 ? -3.224 18.290 10.257 1.00 83.25 86 GLU A CA 1
ATOM 669 C C . GLU A 1 86 ? -4.192 17.153 10.607 1.00 83.25 86 GLU A C 1
ATOM 671 O O . GLU A 1 86 ? -5.377 17.190 10.263 1.00 83.25 86 GLU A O 1
ATOM 676 N N . VAL A 1 87 ? -3.688 16.145 11.323 1.00 87.69 87 VAL A N 1
ATOM 677 C CA . VAL A 1 87 ? -4.514 15.061 11.861 1.00 87.69 87 VAL A CA 1
ATOM 678 C C . VAL A 1 87 ? -5.442 15.629 12.943 1.00 87.69 87 VAL A C 1
ATOM 680 O O . VAL A 1 87 ? -4.959 16.309 13.854 1.00 87.69 87 VAL A O 1
ATOM 683 N N . PRO A 1 88 ? -6.762 15.359 12.888 1.00 89.38 88 PRO A N 1
ATOM 684 C CA . PRO A 1 88 ? -7.698 15.789 13.918 1.00 89.38 88 PRO A CA 1
ATOM 685 C C . PRO A 1 88 ? -7.233 15.379 15.315 1.00 89.38 88 PRO A C 1
ATOM 687 O O . PRO A 1 88 ? -6.873 14.228 15.546 1.00 89.38 88 PRO A O 1
ATOM 690 N N . SER A 1 89 ? -7.293 16.302 16.277 1.00 87.94 89 SER A N 1
ATOM 691 C CA . SER A 1 89 ? -6.753 16.086 17.627 1.00 87.94 89 SER A CA 1
ATOM 692 C C . SER A 1 89 ? -7.460 14.993 18.436 1.00 87.94 89 SER A C 1
ATOM 694 O O . SER A 1 89 ? -6.982 14.629 19.506 1.00 87.94 89 SER A O 1
ATOM 696 N N . ASN A 1 90 ? -8.634 14.535 17.991 1.00 91.50 90 ASN A N 1
ATOM 697 C CA . ASN A 1 90 ? -9.338 13.409 18.602 1.00 91.50 90 ASN A CA 1
ATOM 698 C C . ASN A 1 90 ? -8.793 12.054 18.132 1.00 91.50 90 ASN A C 1
ATOM 700 O O . ASN A 1 90 ? -8.951 11.073 18.849 1.00 91.50 90 ASN A O 1
ATOM 704 N N . LEU A 1 91 ? -8.146 11.998 16.964 1.00 95.38 91 LEU A N 1
ATOM 705 C CA . LEU A 1 91 ? -7.545 10.774 16.457 1.00 95.38 91 LEU A CA 1
ATOM 706 C C . LEU A 1 91 ? -6.163 10.571 17.071 1.00 95.38 91 LEU A C 1
ATOM 708 O O . LEU A 1 91 ? -5.382 11.508 17.237 1.00 95.38 91 LEU A O 1
ATOM 712 N N . THR A 1 92 ? -5.843 9.319 17.366 1.00 95.88 92 THR A N 1
ATOM 713 C CA . THR A 1 92 ? -4.491 8.889 17.722 1.00 95.88 92 THR A CA 1
ATOM 714 C C . THR A 1 92 ? -3.989 7.947 16.642 1.00 95.88 92 THR A C 1
ATOM 716 O O . THR A 1 92 ? -4.691 7.011 16.269 1.00 95.88 92 THR A O 1
ATOM 719 N N . VAL A 1 93 ? -2.780 8.201 16.141 1.00 95.69 93 VAL A N 1
ATOM 720 C CA . VAL A 1 93 ? -2.123 7.372 15.125 1.00 95.69 93 VAL A CA 1
ATOM 721 C C . VAL A 1 93 ? -0.926 6.686 15.766 1.00 95.69 93 VAL A C 1
ATOM 723 O O . VAL A 1 93 ? 0.030 7.349 16.172 1.00 95.69 93 VAL A O 1
ATOM 726 N N . ASN A 1 94 ? -0.975 5.362 15.849 1.00 94.75 94 ASN A N 1
ATOM 727 C CA . ASN A 1 94 ? 0.092 4.539 16.395 1.00 94.75 94 ASN A CA 1
ATOM 728 C C . ASN A 1 94 ? 0.772 3.739 15.283 1.00 94.75 94 ASN A C 1
ATOM 730 O O . ASN A 1 94 ? 0.126 3.226 14.371 1.00 94.75 94 ASN A O 1
ATOM 734 N N . VAL A 1 95 ? 2.093 3.609 15.381 1.00 93.00 95 VAL A N 1
ATOM 735 C CA . VAL A 1 95 ? 2.902 2.819 14.451 1.00 93.00 95 VAL A CA 1
ATOM 736 C C . VAL A 1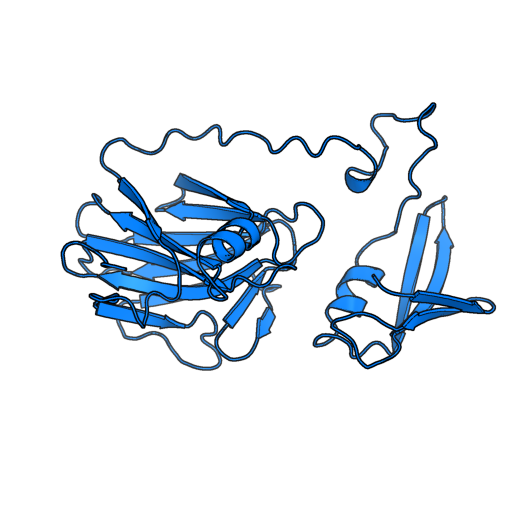 95 ? 3.564 1.704 15.235 1.00 93.00 95 VAL A C 1
ATOM 738 O O . VAL A 1 95 ? 4.473 1.945 16.031 1.00 93.00 95 VAL A O 1
ATOM 741 N N . TYR A 1 96 ? 3.097 0.484 15.007 1.00 90.81 96 TYR A N 1
ATOM 742 C CA . TYR A 1 96 ? 3.598 -0.704 15.678 1.00 90.81 96 TYR A CA 1
ATOM 743 C C . TYR A 1 96 ? 4.459 -1.537 14.762 1.00 90.81 96 TYR A C 1
ATOM 745 O O . TYR A 1 96 ? 4.345 -1.496 13.539 1.00 90.81 96 TYR A O 1
ATOM 753 N N . GLY A 1 97 ? 5.329 -2.311 15.390 1.00 87.81 97 GLY A N 1
ATOM 754 C CA . GLY A 1 97 ? 6.256 -3.174 14.707 1.00 87.81 97 GLY A CA 1
ATOM 755 C C . GLY A 1 97 ? 5.833 -4.620 14.650 1.00 87.81 97 GLY A C 1
ATOM 756 O O . GLY A 1 97 ? 5.278 -5.114 15.619 1.00 87.81 97 GLY A O 1
ATOM 757 N N . GLY A 1 98 ? 6.167 -5.308 13.561 1.00 87.06 98 GLY A N 1
ATOM 758 C CA . GLY A 1 98 ? 5.876 -6.724 13.393 1.00 87.06 98 GLY A CA 1
ATOM 759 C C . GLY A 1 98 ? 4.522 -6.982 12.740 1.00 87.06 98 GLY A C 1
ATOM 760 O O . GLY A 1 98 ? 3.983 -6.150 12.009 1.00 87.06 98 GLY A O 1
ATOM 761 N N . ASP A 1 99 ? 4.028 -8.198 12.948 1.00 91.31 99 ASP A N 1
ATOM 762 C CA . ASP A 1 99 ? 2.782 -8.700 12.378 1.00 91.31 99 ASP A CA 1
ATOM 763 C C . ASP A 1 99 ? 1.680 -8.631 13.429 1.00 91.31 99 ASP A C 1
ATOM 765 O O . ASP A 1 99 ? 1.731 -9.362 14.422 1.00 91.31 99 ASP A O 1
ATOM 769 N N . SER A 1 100 ? 0.676 -7.787 13.195 1.00 93.75 100 SER A N 1
ATOM 770 C CA . SER A 1 100 ? -0.397 -7.529 14.156 1.00 93.75 100 SER A CA 1
ATOM 771 C C . SER A 1 100 ? -1.185 -8.774 14.551 1.00 93.75 100 SER A C 1
ATOM 773 O O . SER A 1 100 ? -1.780 -8.815 15.622 1.00 93.75 100 SER A O 1
ATOM 775 N N . ARG A 1 101 ? -1.131 -9.840 13.747 1.00 92.88 101 ARG A N 1
ATOM 776 C CA . ARG A 1 101 ? -1.757 -11.136 14.053 1.00 92.88 101 ARG A CA 1
ATOM 777 C C . ARG A 1 101 ? -1.074 -11.890 15.197 1.00 92.88 101 ARG A C 1
ATOM 779 O O . ARG A 1 101 ? -1.661 -12.830 15.726 1.00 92.88 101 ARG A O 1
ATOM 786 N N . PHE A 1 102 ? 0.161 -11.523 15.535 1.00 92.81 102 PHE A N 1
ATOM 787 C CA . PHE A 1 102 ? 0.986 -12.183 16.552 1.00 92.81 102 PHE A CA 1
ATOM 788 C C . PHE A 1 102 ? 1.353 -11.271 17.729 1.00 92.81 102 PHE A C 1
ATOM 790 O O . PHE A 1 102 ? 2.183 -11.649 18.553 1.00 92.81 102 PHE A O 1
ATOM 797 N N . PHE A 1 103 ? 0.747 -10.091 17.798 1.00 93.81 103 PHE A N 1
ATOM 798 C CA . PHE A 1 103 ? 0.838 -9.174 18.931 1.00 93.81 103 PHE A CA 1
ATOM 799 C C . PHE A 1 103 ? 0.300 -9.826 20.213 1.00 93.81 103 PHE A C 1
ATOM 801 O O . PHE A 1 103 ? -0.520 -10.745 20.142 1.00 93.81 103 PHE A O 1
ATOM 808 N N . GLU A 1 104 ? 0.744 -9.358 21.387 1.00 95.12 104 GLU A N 1
ATOM 809 C CA . GLU A 1 104 ? 0.218 -9.823 22.684 1.00 95.12 104 GLU A CA 1
ATOM 810 C C . GLU A 1 104 ? -1.313 -9.711 22.725 1.00 95.12 104 GLU A C 1
ATOM 812 O O . GLU A 1 104 ? -2.002 -10.629 23.177 1.00 95.12 104 GLU A O 1
ATOM 817 N N . ARG A 1 105 ? -1.836 -8.614 22.165 1.00 96.19 105 ARG A N 1
ATOM 818 C CA . ARG A 1 105 ? -3.251 -8.438 21.834 1.00 96.19 105 ARG A CA 1
ATOM 819 C C . ARG A 1 105 ? -3.375 -8.102 20.343 1.00 96.19 105 ARG A C 1
ATOM 821 O O . ARG A 1 105 ? -3.084 -6.963 19.968 1.00 96.19 105 ARG A O 1
ATOM 828 N N . PRO A 1 106 ? -3.759 -9.065 19.490 1.00 96.94 106 PRO A N 1
ATOM 829 C CA . PRO A 1 106 ? -3.996 -8.812 18.073 1.00 96.94 106 PRO A CA 1
ATOM 830 C C . PRO A 1 106 ? -5.325 -8.064 17.856 1.00 96.94 106 PRO A C 1
ATOM 832 O O . PRO A 1 106 ? -6.116 -7.953 18.795 1.00 96.94 106 PRO A O 1
ATOM 835 N N . PRO A 1 107 ? -5.608 -7.585 16.629 1.00 97.81 107 PRO A N 1
ATOM 836 C CA . PRO A 1 107 ? -6.938 -7.100 16.279 1.00 97.81 107 PRO A CA 1
ATOM 837 C C . PRO A 1 107 ? -8.003 -8.177 16.508 1.00 97.81 107 PRO A C 1
ATOM 839 O O . PRO A 1 107 ? -7.763 -9.352 16.214 1.00 97.81 107 PRO A O 1
ATOM 842 N N . ASP A 1 108 ? -9.191 -7.773 16.961 1.00 97.88 108 ASP A N 1
ATOM 843 C CA . ASP A 1 108 ? -10.333 -8.681 17.141 1.00 97.88 108 ASP A CA 1
ATOM 844 C C . ASP A 1 108 ? -10.760 -9.313 15.809 1.00 97.88 108 ASP A C 1
ATOM 846 O O . ASP A 1 108 ? -11.111 -10.495 15.742 1.00 97.88 108 ASP A O 1
ATOM 850 N N . VAL A 1 109 ? -10.677 -8.533 14.726 1.00 97.94 109 VAL A N 1
ATOM 851 C CA . VAL A 1 109 ? -10.940 -8.983 13.361 1.00 97.94 109 VAL A CA 1
ATOM 852 C C . VAL A 1 109 ? -9.753 -8.646 12.465 1.00 97.94 109 VAL A C 1
ATOM 854 O O . VAL A 1 109 ? -9.363 -7.489 12.322 1.00 97.94 109 VAL A O 1
ATOM 857 N N . ALA A 1 110 ? -9.192 -9.669 11.817 1.00 97.38 110 ALA A N 1
ATOM 858 C CA . ALA A 1 110 ? -8.108 -9.526 10.850 1.00 97.38 110 ALA A CA 1
ATOM 859 C C . ALA A 1 110 ? -8.576 -9.920 9.444 1.00 97.38 110 ALA A C 1
ATOM 861 O O . ALA A 1 110 ? -8.938 -11.076 9.184 1.00 97.38 110 ALA A O 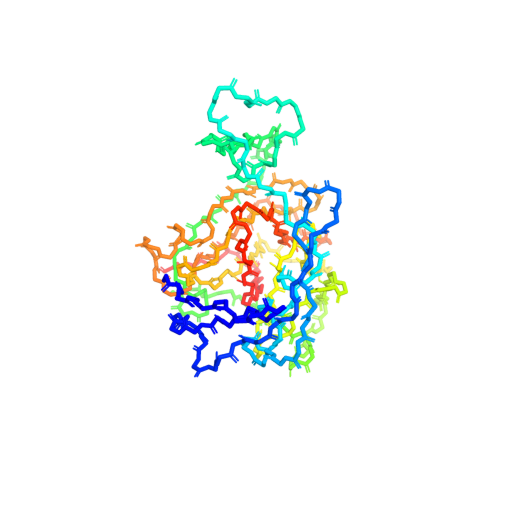1
ATOM 862 N N . VAL A 1 111 ? -8.506 -8.975 8.512 1.00 97.94 111 VAL A N 1
ATOM 863 C CA . VAL A 1 111 ? -8.916 -9.134 7.114 1.00 97.94 111 VAL A CA 1
ATOM 864 C C . VAL A 1 111 ? -7.676 -9.145 6.230 1.00 97.94 111 VAL A C 1
ATOM 866 O O . VAL A 1 111 ? -6.816 -8.282 6.360 1.00 97.94 111 VAL A O 1
ATOM 869 N N . ILE A 1 112 ? -7.545 -10.131 5.341 1.00 97.06 112 ILE A N 1
ATOM 870 C CA . ILE A 1 112 ? -6.417 -10.155 4.400 1.00 97.06 112 ILE A CA 1
ATOM 871 C C . ILE A 1 112 ? -6.685 -9.201 3.237 1.00 97.06 112 ILE A C 1
ATOM 873 O O . ILE A 1 112 ? -7.834 -8.992 2.855 1.00 97.06 112 ILE A O 1
ATOM 877 N N . ALA A 1 113 ? -5.627 -8.647 2.652 1.00 97.44 113 ALA A N 1
ATOM 878 C CA . ALA A 1 113 ? -5.761 -7.667 1.578 1.00 97.44 113 ALA A CA 1
ATOM 879 C C . ALA A 1 113 ? -6.308 -8.269 0.269 1.00 97.44 113 ALA A C 1
ATOM 881 O O . ALA A 1 113 ? -6.984 -7.580 -0.494 1.00 97.44 113 ALA A O 1
ATOM 882 N N . ASN A 1 114 ? -6.026 -9.548 -0.017 1.00 97.00 114 ASN A N 1
ATOM 883 C CA . ASN A 1 114 ? -6.511 -10.190 -1.237 1.00 97.00 114 ASN A CA 1
ATOM 884 C C . ASN A 1 114 ? -7.877 -10.871 -1.054 1.00 97.00 114 ASN A C 1
ATOM 886 O O . ASN A 1 114 ? -7.957 -12.056 -0.726 1.00 97.00 114 ASN A O 1
ATOM 890 N N . THR A 1 115 ? -8.957 -10.152 -1.360 1.00 96.44 115 THR A N 1
ATOM 891 C CA . THR A 1 115 ? -10.328 -10.689 -1.263 1.00 96.44 115 THR A CA 1
ATOM 892 C C . THR A 1 115 ? -10.650 -11.805 -2.256 1.00 96.44 115 THR A C 1
ATOM 894 O O . THR A 1 115 ? -11.625 -12.529 -2.065 1.00 96.44 115 THR A O 1
ATOM 897 N N . GLN A 1 116 ? -9.829 -11.985 -3.298 1.00 94.75 116 GLN A N 1
ATOM 898 C CA . GLN A 1 116 ? -9.958 -13.106 -4.237 1.00 94.75 116 GLN A CA 1
ATOM 899 C C . GLN A 1 116 ? -9.514 -14.436 -3.611 1.00 94.75 116 GLN A C 1
ATOM 901 O O . GLN A 1 116 ? -9.967 -15.490 -4.049 1.00 94.75 116 GLN A O 1
ATOM 906 N N . ASP A 1 117 ? -8.638 -14.385 -2.604 1.00 95.19 117 ASP A N 1
ATOM 907 C CA . ASP A 1 117 ? -8.170 -15.559 -1.862 1.00 95.19 117 ASP A CA 1
ATOM 908 C C . ASP A 1 117 ? -9.086 -15.867 -0.667 1.00 95.19 117 ASP A C 1
ATOM 910 O O . ASP A 1 117 ? -9.507 -17.009 -0.471 1.00 95.19 117 ASP A O 1
ATOM 914 N N . ARG A 1 118 ? -9.472 -14.834 0.096 1.00 95.88 118 ARG A N 1
ATOM 915 C CA . ARG A 1 118 ? -10.397 -14.961 1.230 1.00 95.88 118 ARG A CA 1
ATOM 916 C C . ARG A 1 118 ? -11.301 -13.743 1.333 1.00 95.88 118 ARG A C 1
ATOM 918 O O . ARG A 1 118 ? -10.819 -12.624 1.495 1.00 95.88 118 ARG A O 1
ATOM 925 N N . LEU A 1 119 ? -12.610 -13.980 1.318 1.00 96.94 119 LEU A N 1
ATOM 926 C CA . LEU A 1 119 ? -13.599 -12.926 1.524 1.00 96.94 119 LEU A CA 1
ATOM 927 C C . LEU A 1 119 ? -13.473 -12.314 2.933 1.00 96.94 119 LEU A C 1
ATOM 929 O O . LEU A 1 119 ? -13.140 -13.039 3.882 1.00 96.94 119 LEU A O 1
ATOM 933 N N . PRO A 1 120 ? -13.726 -11.001 3.081 1.00 97.56 120 PRO A N 1
ATOM 934 C CA . PRO A 1 120 ? -13.860 -10.383 4.393 1.00 97.56 120 PRO A CA 1
ATOM 935 C C . PRO A 1 120 ? -15.095 -10.945 5.128 1.00 97.56 120 PRO A C 1
ATOM 937 O O . PRO A 1 120 ? -16.006 -11.469 4.480 1.00 97.56 120 PRO A O 1
ATOM 940 N N . PRO A 1 121 ? -15.119 -10.901 6.472 1.00 97.12 1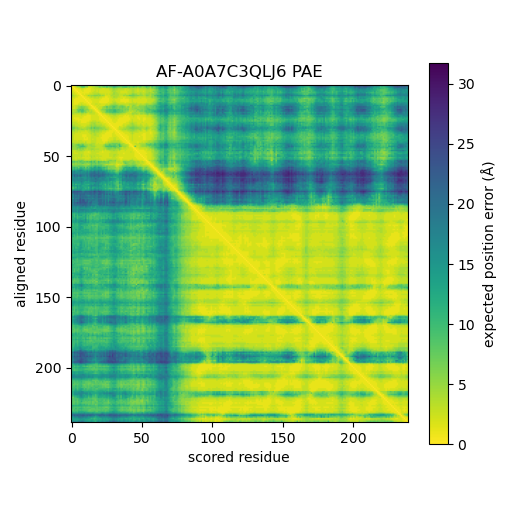21 PRO A N 1
ATOM 941 C CA . PRO A 1 121 ? -16.322 -11.217 7.238 1.00 97.12 121 PRO A CA 1
ATOM 942 C C . PRO A 1 121 ? -17.428 -10.181 6.979 1.00 97.12 121 PRO A C 1
ATOM 944 O O . PRO A 1 121 ? -17.162 -9.104 6.446 1.00 97.12 121 PRO A O 1
ATOM 947 N N . ASP A 1 122 ? -18.659 -10.510 7.378 1.00 96.38 122 ASP A N 1
ATOM 948 C CA . ASP A 1 122 ? -19.788 -9.574 7.324 1.00 96.38 122 ASP A CA 1
ATOM 949 C C . ASP A 1 122 ? -19.445 -8.260 8.053 1.00 96.38 122 ASP A C 1
ATOM 951 O O . ASP A 1 122 ? -18.661 -8.264 9.000 1.00 96.38 122 ASP A O 1
ATOM 955 N N . GLY A 1 123 ? -20.007 -7.142 7.584 1.00 95.88 123 GLY A N 1
ATOM 956 C CA . GLY A 1 123 ? -19.755 -5.809 8.150 1.00 95.88 123 GLY A CA 1
ATOM 957 C C . GLY A 1 123 ? -18.463 -5.140 7.669 1.00 95.88 123 GLY A C 1
ATOM 958 O O . GLY A 1 123 ? -18.290 -3.944 7.879 1.00 95.88 123 GLY A O 1
ATOM 959 N N . ILE A 1 124 ? -17.575 -5.864 6.973 1.00 98.38 124 ILE A N 1
ATOM 960 C CA . ILE A 1 124 ? -16.335 -5.307 6.418 1.00 98.38 124 ILE A CA 1
ATOM 961 C C . ILE A 1 124 ? -16.278 -5.528 4.907 1.00 98.38 124 ILE A C 1
ATOM 963 O O . ILE A 1 124 ? -16.413 -6.644 4.408 1.00 98.38 124 ILE A O 1
ATOM 967 N N . GLU A 1 125 ? -15.999 -4.462 4.167 1.00 98.44 125 GLU A N 1
ATOM 968 C CA . GLU A 1 125 ? -15.741 -4.506 2.731 1.00 98.44 125 GLU A CA 1
ATOM 969 C C . GLU A 1 125 ? -14.301 -4.076 2.453 1.00 98.44 125 GLU A C 1
ATOM 971 O O . GLU A 1 125 ? -13.774 -3.178 3.103 1.00 98.44 125 GLU A O 1
ATOM 976 N N . VAL A 1 126 ? -13.652 -4.730 1.487 1.00 98.56 126 VAL A N 1
ATOM 977 C CA . VAL A 1 126 ? -12.320 -4.345 1.010 1.00 98.56 126 VAL A CA 1
ATOM 978 C C . VAL A 1 126 ? -12.389 -4.130 -0.492 1.00 98.56 126 VAL A C 1
ATOM 980 O O . VAL A 1 126 ? -12.710 -5.055 -1.245 1.00 98.56 126 VAL A O 1
ATOM 983 N N . THR A 1 127 ? -12.048 -2.921 -0.924 1.00 98.38 127 THR A N 1
ATOM 984 C CA . THR A 1 127 ? -11.982 -2.534 -2.335 1.00 98.38 127 THR A CA 1
ATOM 985 C C . THR A 1 127 ? -10.582 -2.032 -2.671 1.00 98.38 127 THR A C 1
ATOM 987 O O . THR A 1 127 ? -9.782 -1.694 -1.799 1.00 98.38 127 THR A O 1
ATOM 990 N N . TYR A 1 128 ? -10.230 -2.047 -3.951 1.00 98.19 128 TYR A N 1
ATOM 991 C CA . TYR A 1 128 ? -8.903 -1.654 -4.408 1.00 98.19 128 TYR A CA 1
ATOM 992 C C . TYR A 1 128 ? -8.952 -1.079 -5.813 1.00 98.19 128 TYR A C 1
ATOM 994 O O . TYR A 1 128 ? -9.876 -1.331 -6.590 1.00 98.19 128 TYR A O 1
ATOM 1002 N N . HIS A 1 129 ? -7.902 -0.338 -6.148 1.00 97.44 129 HIS A N 1
ATOM 1003 C CA . HIS A 1 129 ? -7.668 0.146 -7.494 1.00 97.44 129 HIS A CA 1
ATOM 1004 C C . HIS A 1 129 ? -7.576 -1.033 -8.491 1.00 97.44 129 HIS A C 1
ATOM 1006 O O . HIS A 1 129 ? -6.941 -2.038 -8.163 1.00 97.44 129 HIS A O 1
ATOM 1012 N N . PRO A 1 130 ? -8.141 -0.935 -9.713 1.00 94.19 130 PRO A N 1
ATOM 1013 C CA . PRO A 1 130 ? -8.113 -2.024 -10.700 1.00 94.19 130 PRO A CA 1
ATOM 1014 C C . PRO A 1 130 ? -6.710 -2.542 -11.046 1.00 94.19 130 PRO A C 1
ATOM 1016 O O . PRO A 1 130 ? -6.540 -3.736 -11.273 1.00 94.19 130 PRO A O 1
ATOM 1019 N N . ASP A 1 131 ? -5.711 -1.656 -11.029 1.00 90.88 131 ASP A N 1
ATOM 1020 C CA . ASP A 1 131 ? -4.306 -2.001 -11.301 1.00 90.88 131 ASP A CA 1
ATOM 1021 C C . ASP A 1 131 ? -3.577 -2.618 -10.088 1.00 90.88 131 ASP A C 1
ATOM 1023 O O . ASP A 1 131 ? -2.426 -3.029 -10.216 1.00 90.88 131 ASP A O 1
ATOM 1027 N N . ALA A 1 132 ? -4.204 -2.689 -8.906 1.00 92.56 132 ALA A N 1
ATOM 1028 C CA . ALA A 1 132 ? -3.595 -3.330 -7.743 1.00 92.56 132 ALA A CA 1
ATOM 1029 C C . ALA A 1 132 ? -3.516 -4.847 -7.960 1.00 92.56 132 ALA A C 1
ATOM 1031 O O . ALA A 1 132 ? -4.523 -5.499 -8.251 1.00 92.56 132 ALA A O 1
ATOM 1032 N N . VAL A 1 133 ? -2.342 -5.436 -7.748 1.00 90.81 133 VAL A N 1
ATOM 1033 C CA . VAL A 1 133 ? -2.055 -6.824 -8.135 1.00 90.81 133 VAL A CA 1
ATOM 1034 C C . VAL A 1 133 ? -2.242 -7.779 -6.958 1.00 90.81 133 VAL A C 1
ATOM 1036 O O . VAL A 1 133 ? -1.829 -7.506 -5.830 1.00 90.81 133 VAL A O 1
ATOM 1039 N N . ALA A 1 134 ? -2.894 -8.912 -7.214 1.00 91.56 134 ALA A N 1
ATOM 1040 C CA . ALA A 1 134 ? -3.041 -9.990 -6.242 1.00 91.56 134 ALA A CA 1
ATOM 1041 C C . ALA A 1 134 ? -1.703 -10.713 -6.026 1.00 91.56 134 ALA A C 1
ATOM 1043 O O . ALA A 1 134 ? -1.075 -11.139 -6.992 1.00 91.56 134 ALA A O 1
ATOM 1044 N N . TYR A 1 135 ? -1.294 -10.912 -4.771 1.00 86.88 135 TYR A N 1
ATOM 1045 C CA . TYR A 1 135 ? -0.073 -11.647 -4.436 1.00 86.88 135 TYR A CA 1
ATOM 1046 C C . TYR A 1 135 ? -0.290 -12.550 -3.217 1.00 86.88 135 TYR A C 1
ATOM 1048 O O . TYR A 1 135 ? -0.131 -12.138 -2.067 1.00 86.88 135 TYR A O 1
ATOM 1056 N N . GLY A 1 136 ? -0.692 -13.801 -3.463 1.00 89.88 136 GLY A N 1
ATOM 1057 C CA . GLY A 1 136 ? -1.090 -14.721 -2.394 1.00 89.88 136 GLY A CA 1
ATOM 1058 C C . GLY A 1 136 ? -2.229 -14.127 -1.563 1.00 89.88 136 GLY A C 1
ATOM 1059 O O . GLY A 1 136 ? -3.262 -13.757 -2.112 1.00 89.88 136 GLY A O 1
ATOM 1060 N N . VAL A 1 137 ? -2.022 -13.975 -0.253 1.00 93.50 137 VAL A N 1
ATOM 1061 C CA . VAL A 1 137 ? -2.988 -13.326 0.657 1.00 93.50 137 VAL A CA 1
ATOM 1062 C C . VAL A 1 137 ? -2.851 -11.792 0.705 1.00 93.50 137 VAL A C 1
ATOM 1064 O O . VAL A 1 137 ? -3.615 -11.119 1.395 1.00 93.50 137 VAL A O 1
ATOM 1067 N N . HIS A 1 138 ? -1.879 -11.223 -0.009 1.00 94.19 138 HIS A N 1
ATOM 1068 C CA . HIS A 1 138 ? -1.527 -9.803 0.007 1.00 94.19 138 HIS A CA 1
ATOM 1069 C C . HIS A 1 138 ? -1.969 -9.086 -1.276 1.00 94.19 138 HIS A C 1
ATOM 1071 O O . HIS A 1 138 ? -2.294 -9.716 -2.288 1.00 94.19 138 HIS A O 1
ATOM 1077 N N . ARG A 1 139 ? -1.936 -7.751 -1.251 1.00 94.56 139 ARG A N 1
ATOM 1078 C CA . ARG A 1 139 ? -2.159 -6.912 -2.433 1.00 94.56 139 ARG A CA 1
ATOM 1079 C C . ARG A 1 139 ? -0.975 -5.976 -2.647 1.00 94.56 139 ARG A C 1
ATOM 1081 O O . ARG A 1 139 ? -0.503 -5.354 -1.698 1.00 94.56 139 ARG A O 1
ATOM 1088 N N . VAL A 1 140 ? -0.510 -5.883 -3.887 1.00 92.88 140 VAL A N 1
ATOM 1089 C CA . VAL A 1 140 ? 0.613 -5.032 -4.288 1.00 92.88 140 VAL A CA 1
ATOM 1090 C C . VAL A 1 140 ? 0.078 -3.785 -4.989 1.00 92.88 140 VAL A C 1
ATOM 1092 O O . VAL A 1 140 ? -0.677 -3.879 -5.956 1.00 92.88 140 VAL A O 1
ATOM 1095 N N . LEU A 1 141 ? 0.468 -2.618 -4.486 1.00 93.75 141 LEU A N 1
ATOM 1096 C CA . LEU A 1 141 ? 0.175 -1.293 -5.021 1.00 93.75 141 LEU A CA 1
ATOM 1097 C C . LEU A 1 141 ? 1.427 -0.804 -5.752 1.00 93.75 141 LEU A C 1
ATOM 1099 O O . LEU A 1 141 ? 2.375 -0.341 -5.120 1.00 93.75 141 LEU A O 1
ATOM 1103 N N . TRP A 1 142 ? 1.472 -0.973 -7.071 1.00 83.25 142 TRP A N 1
ATOM 1104 C CA . TRP A 1 142 ? 2.712 -0.747 -7.815 1.00 83.25 142 TRP A CA 1
ATOM 1105 C C . TRP A 1 142 ? 2.906 0.715 -8.220 1.00 83.25 142 TRP A C 1
ATOM 1107 O O . TRP A 1 142 ? 4.013 1.225 -8.138 1.00 83.25 142 TRP A O 1
ATOM 1117 N N . TRP A 1 143 ? 1.830 1.392 -8.622 1.00 81.06 143 TRP A N 1
ATOM 1118 C CA . TRP A 1 143 ? 1.905 2.706 -9.269 1.00 81.06 143 TRP A CA 1
ATOM 1119 C C . TRP A 1 143 ? 1.404 3.836 -8.385 1.00 81.06 143 TRP A C 1
ATOM 1121 O O . TRP A 1 143 ? 0.616 3.602 -7.464 1.00 81.06 143 TRP A O 1
ATOM 1131 N N . ASN A 1 144 ? 1.776 5.068 -8.737 1.00 81.50 144 ASN A N 1
ATOM 1132 C CA . ASN A 1 144 ? 1.253 6.260 -8.078 1.00 81.50 144 ASN A CA 1
ATOM 1133 C C . ASN A 1 144 ? -0.277 6.252 -8.098 1.00 81.50 144 ASN A C 1
ATOM 1135 O O . ASN A 1 144 ? -0.901 6.032 -9.142 1.00 81.50 144 ASN A O 1
ATOM 1139 N N . GLY A 1 145 ? -0.883 6.456 -6.933 1.00 83.50 145 GLY A N 1
ATOM 1140 C CA . GLY A 1 145 ? -2.331 6.477 -6.788 1.00 83.50 145 GLY A CA 1
ATOM 1141 C C . GLY A 1 145 ? -2.989 5.099 -6.831 1.00 83.50 145 GLY A C 1
ATOM 1142 O O . GLY A 1 145 ? -4.214 5.016 -6.777 1.00 83.50 145 GLY A O 1
ATOM 1143 N N . ASN A 1 146 ? -2.230 3.997 -6.904 1.00 94.50 146 ASN A N 1
ATOM 1144 C CA . ASN A 1 146 ? -2.792 2.684 -6.596 1.00 94.50 146 ASN A CA 1
ATOM 1145 C C . ASN A 1 146 ? -3.126 2.629 -5.110 1.00 94.50 146 ASN A C 1
ATOM 1147 O O . ASN A 1 146 ? -2.292 2.931 -4.258 1.00 94.50 146 ASN A O 1
ATOM 1151 N N . TRP A 1 147 ? -4.343 2.202 -4.807 1.00 97.75 147 TRP A N 1
ATOM 1152 C CA . TRP A 1 147 ? -4.866 2.176 -3.453 1.00 97.75 147 TRP A CA 1
ATOM 1153 C C . TRP A 1 147 ? -5.578 0.861 -3.152 1.00 97.75 147 TRP A C 1
ATOM 1155 O O . TRP A 1 147 ? -6.023 0.140 -4.048 1.00 97.75 147 TRP A O 1
ATOM 1165 N N . ILE A 1 148 ? -5.694 0.576 -1.864 1.00 98.69 148 ILE A N 1
ATOM 1166 C CA . ILE A 1 148 ? -6.582 -0.429 -1.288 1.00 98.69 148 ILE A CA 1
ATOM 1167 C C . ILE A 1 148 ? -7.202 0.172 -0.036 1.00 98.69 148 ILE A C 1
ATOM 1169 O O . ILE A 1 148 ? -6.526 0.870 0.721 1.00 98.69 148 ILE A O 1
ATOM 1173 N N . GLU A 1 149 ? -8.481 -0.080 0.183 1.00 98.62 149 GLU A N 1
ATOM 1174 C CA . GLU A 1 149 ? -9.183 0.400 1.362 1.00 98.62 149 GLU A CA 1
ATOM 1175 C C . GLU A 1 149 ? -10.063 -0.679 1.964 1.00 98.62 149 GLU A C 1
ATOM 1177 O O . GLU A 1 149 ? -10.505 -1.602 1.276 1.00 98.62 149 GLU A O 1
ATOM 1182 N N . ALA A 1 150 ? -10.303 -0.539 3.259 1.00 98.69 150 ALA A N 1
ATOM 1183 C CA . ALA A 1 150 ? -11.296 -1.303 3.975 1.00 98.69 150 ALA A CA 1
ATOM 1184 C C . ALA A 1 150 ? -12.308 -0.347 4.601 1.00 98.69 150 ALA A C 1
ATOM 1186 O O . ALA A 1 150 ? -11.927 0.653 5.216 1.00 98.69 150 ALA A O 1
ATOM 1187 N N . SER A 1 151 ? -13.587 -0.667 4.447 1.00 98.44 151 SER A N 1
ATOM 1188 C CA . SER A 1 151 ? -14.696 0.062 5.048 1.00 98.44 151 SER A CA 1
ATOM 1189 C C . SER A 1 151 ? -15.492 -0.844 5.970 1.00 98.44 151 SER A C 1
ATOM 1191 O O . SER A 1 151 ? -15.642 -2.035 5.699 1.00 98.44 151 SER A O 1
ATOM 1193 N N . THR A 1 152 ? -16.031 -0.269 7.035 1.00 97.88 152 THR A N 1
ATOM 1194 C CA . THR A 1 152 ? -16.893 -0.963 7.994 1.00 97.88 152 THR A CA 1
ATOM 1195 C C . THR A 1 152 ? -18.036 -0.059 8.421 1.00 97.88 152 THR A C 1
ATOM 1197 O O . THR A 1 152 ? -17.856 1.157 8.471 1.00 97.88 152 THR A O 1
ATOM 1200 N N . ASP A 1 153 ? -19.201 -0.634 8.712 1.00 95.44 153 ASP A N 1
ATOM 1201 C CA . ASP A 1 153 ? -20.319 0.031 9.393 1.00 95.44 153 ASP A CA 1
ATOM 1202 C C . ASP A 1 153 ? -20.502 -0.439 10.848 1.00 95.44 153 ASP A C 1
ATOM 1204 O O . ASP A 1 153 ? -21.423 0.006 11.540 1.00 95.44 153 ASP A O 1
ATOM 1208 N N . GLU A 1 154 ? -19.604 -1.300 11.333 1.00 95.12 154 GLU A N 1
ATOM 1209 C CA . GLU A 1 154 ? -19.586 -1.771 12.712 1.00 95.12 154 GLU A CA 1
ATOM 1210 C C . GLU A 1 154 ? -18.929 -0.776 13.682 1.00 95.12 154 GLU A C 1
ATOM 1212 O O . GLU A 1 154 ? -18.064 0.025 13.338 1.00 95.12 154 GLU A O 1
ATOM 1217 N N . SER A 1 155 ? -19.303 -0.881 14.958 1.00 95.12 155 SER A N 1
ATOM 1218 C CA . SER A 1 155 ? -18.803 -0.055 16.064 1.00 95.12 155 SER A CA 1
ATOM 1219 C C . SER A 1 155 ? -17.406 -0.458 16.564 1.00 95.12 155 SER A C 1
ATOM 1221 O O . SER A 1 155 ? -17.241 -0.788 17.739 1.00 95.12 155 SER A O 1
ATOM 1223 N N . PHE A 1 156 ? -16.401 -0.442 15.691 1.00 96.44 156 PHE A N 1
ATOM 1224 C CA . PHE A 1 156 ? -15.004 -0.598 16.109 1.00 96.44 156 PHE A CA 1
ATOM 1225 C C . PHE A 1 156 ? -14.471 0.676 16.784 1.00 96.44 156 PHE A C 1
ATOM 1227 O O . PHE A 1 156 ? -14.950 1.772 16.515 1.00 96.44 156 PHE A O 1
ATOM 1234 N N . ASN A 1 157 ? -13.466 0.521 17.649 1.00 95.44 157 ASN A N 1
ATOM 1235 C CA . ASN A 1 157 ? -12.761 1.616 18.331 1.00 95.44 157 ASN A CA 1
ATOM 1236 C C . ASN A 1 157 ? -11.325 1.813 17.812 1.00 95.44 157 ASN A C 1
ATOM 1238 O O . ASN A 1 157 ? -10.691 2.835 18.091 1.00 95.44 157 ASN A O 1
ATOM 1242 N N . ALA A 1 158 ? -10.814 0.836 17.059 1.00 97.25 158 ALA A N 1
ATOM 1243 C CA . ALA A 1 158 ? -9.538 0.915 16.367 1.00 97.25 158 ALA A CA 1
ATOM 1244 C C . ALA A 1 158 ? -9.630 0.273 14.982 1.00 97.25 158 ALA A C 1
ATOM 1246 O O . ALA A 1 158 ? -10.267 -0.771 14.817 1.00 97.25 158 ALA A O 1
ATOM 1247 N N . ILE A 1 159 ? -8.964 0.881 14.002 1.00 98.38 159 ILE A N 1
ATOM 1248 C CA . ILE A 1 159 ? -8.797 0.335 12.651 1.00 98.38 159 ILE A CA 1
ATOM 1249 C C . ILE A 1 159 ? -7.344 0.536 12.242 1.00 98.38 159 ILE A C 1
ATOM 1251 O O . ILE A 1 159 ? -6.768 1.596 12.483 1.00 98.38 159 ILE A O 1
ATOM 1255 N N . GLY A 1 160 ? -6.741 -0.456 11.597 1.00 98.19 160 GLY A N 1
ATOM 1256 C CA . GLY A 1 160 ? -5.379 -0.330 11.109 1.00 98.19 160 GLY A CA 1
ATOM 1257 C C . GLY A 1 160 ? -5.080 -1.109 9.843 1.00 98.19 160 GLY A C 1
ATOM 1258 O O . GLY A 1 160 ? -5.850 -1.960 9.393 1.00 98.19 160 GLY A O 1
ATOM 1259 N N . VAL A 1 161 ? -3.925 -0.801 9.264 1.00 98.12 161 VAL A N 1
ATOM 1260 C CA . VAL A 1 161 ? -3.402 -1.420 8.046 1.00 98.12 161 VAL A CA 1
ATOM 1261 C C . VAL A 1 161 ? -2.034 -2.034 8.318 1.00 98.12 161 VAL A C 1
ATOM 1263 O O . VAL A 1 161 ? -1.151 -1.407 8.902 1.00 98.12 161 VAL A O 1
ATOM 1266 N N . GLN A 1 162 ? -1.865 -3.285 7.898 1.00 96.56 162 GLN A N 1
ATOM 1267 C CA . GLN A 1 162 ? -0.609 -4.018 7.989 1.00 96.56 162 GLN A CA 1
ATOM 1268 C C . GLN A 1 162 ? 0.132 -3.930 6.658 1.00 96.56 162 GLN A C 1
ATOM 1270 O O . GLN A 1 162 ? -0.345 -4.448 5.644 1.00 96.56 162 GLN A O 1
ATOM 1275 N N . PHE A 1 163 ? 1.343 -3.379 6.676 1.00 94.56 163 PHE A N 1
ATOM 1276 C CA . PHE A 1 163 ? 2.255 -3.442 5.537 1.00 94.56 163 PHE A CA 1
ATOM 1277 C C . PHE A 1 163 ? 3.155 -4.677 5.620 1.00 94.56 163 PHE A C 1
ATOM 1279 O O . PHE A 1 163 ? 3.519 -5.152 6.704 1.00 94.56 163 PHE A O 1
ATOM 1286 N N . TYR A 1 164 ? 3.512 -5.218 4.458 1.00 87.88 164 TYR A N 1
ATOM 1287 C CA . TYR A 1 164 ? 4.559 -6.225 4.333 1.00 87.88 164 TYR A CA 1
ATOM 1288 C C . TYR A 1 164 ? 5.884 -5.522 4.070 1.00 87.88 164 TYR A C 1
ATOM 1290 O O . TYR A 1 164 ? 5.944 -4.703 3.170 1.00 87.88 164 TYR A O 1
ATOM 1298 N N . GLY A 1 165 ? 6.906 -5.818 4.872 1.00 69.50 165 GLY A N 1
ATOM 1299 C CA . GLY A 1 165 ? 8.076 -4.977 5.131 1.00 69.50 165 GLY A CA 1
ATOM 1300 C C . GLY A 1 165 ? 9.349 -5.325 4.369 1.00 69.50 165 GLY A C 1
ATOM 1301 O O . GLY A 1 165 ? 10.436 -5.220 4.924 1.00 69.50 165 GLY A O 1
ATOM 1302 N N . GLU A 1 166 ? 9.295 -5.861 3.161 1.00 73.62 166 GLU A N 1
ATOM 1303 C CA . GLU A 1 166 ? 10.545 -6.235 2.486 1.00 73.62 166 GLU A CA 1
ATOM 1304 C C . GLU A 1 166 ? 11.296 -5.002 1.967 1.00 73.62 166 GLU A C 1
ATOM 1306 O O . GLU A 1 166 ? 10.681 -4.028 1.570 1.00 73.62 166 GLU A O 1
ATOM 1311 N N . ALA A 1 167 ? 12.632 -5.026 1.945 1.00 62.34 167 ALA A N 1
ATOM 1312 C CA . ALA A 1 167 ? 13.456 -3.840 1.658 1.00 62.34 167 ALA A CA 1
ATOM 1313 C C . ALA A 1 167 ? 13.219 -3.174 0.278 1.00 62.34 167 ALA A C 1
ATOM 1315 O O . ALA A 1 167 ? 13.756 -2.099 0.026 1.00 62.34 167 ALA A O 1
ATOM 1316 N N . GLN A 1 168 ? 12.464 -3.803 -0.631 1.00 67.19 168 GLN A N 1
ATOM 1317 C CA . GLN A 1 168 ? 12.097 -3.212 -1.927 1.00 67.19 168 GLN A CA 1
ATOM 1318 C C . GLN A 1 168 ? 10.731 -2.529 -1.937 1.00 67.19 168 GLN A C 1
ATOM 1320 O O . GLN A 1 168 ? 10.278 -2.149 -3.013 1.00 67.19 168 GLN A O 1
ATOM 1325 N N . ILE A 1 169 ? 10.054 -2.401 -0.798 1.00 80.44 169 ILE A N 1
ATOM 1326 C CA . ILE A 1 169 ? 8.786 -1.679 -0.770 1.00 80.44 169 ILE A CA 1
ATOM 1327 C C . ILE A 1 169 ? 9.002 -0.168 -0.722 1.00 80.44 169 ILE A C 1
ATOM 1329 O O . ILE A 1 169 ? 10.030 0.307 -0.239 1.00 80.44 169 ILE A O 1
ATOM 1333 N N . GLY A 1 170 ? 8.038 0.560 -1.271 1.00 86.31 170 GLY A N 1
ATOM 1334 C CA . GLY A 1 170 ? 8.096 2.003 -1.424 1.00 86.31 170 GLY A CA 1
ATOM 1335 C C . GLY A 1 170 ? 7.379 2.765 -0.323 1.00 86.31 170 GLY A C 1
ATOM 1336 O O . GLY A 1 170 ? 7.063 2.270 0.766 1.00 86.31 170 GLY A O 1
ATOM 1337 N N . TRP A 1 171 ? 7.100 4.017 -0.644 1.00 90.56 171 TRP A N 1
ATOM 1338 C CA . TRP A 1 171 ? 6.387 4.930 0.230 1.00 90.56 171 TRP A CA 1
ATOM 1339 C C . TRP A 1 171 ? 4.882 4.793 0.069 1.00 90.56 171 TRP A C 1
ATOM 1341 O O . TRP A 1 171 ? 4.360 4.690 -1.043 1.00 90.56 171 TRP A O 1
ATOM 1351 N N . ALA A 1 172 ? 4.185 4.890 1.193 1.00 93.38 172 ALA A N 1
ATOM 1352 C CA . ALA A 1 172 ? 2.737 4.921 1.220 1.00 93.38 172 ALA A CA 1
ATOM 1353 C C . ALA A 1 172 ? 2.233 6.117 2.021 1.00 93.38 172 ALA A C 1
ATOM 1355 O O . ALA A 1 172 ? 2.934 6.677 2.871 1.00 93.38 172 ALA A O 1
ATOM 1356 N N . ARG A 1 173 ? 0.971 6.455 1.786 1.00 95.06 173 ARG A N 1
ATOM 1357 C CA . ARG A 1 173 ? 0.157 7.200 2.742 1.00 95.06 173 ARG A CA 1
ATOM 1358 C C . ARG A 1 173 ? -1.010 6.352 3.217 1.00 95.06 173 ARG A C 1
ATOM 1360 O O . ARG A 1 173 ? -1.498 5.489 2.486 1.00 95.06 173 ARG A O 1
ATOM 1367 N N . VAL A 1 174 ? -1.460 6.627 4.433 1.00 97.12 174 VAL A N 1
ATOM 1368 C CA . VAL A 1 174 ? -2.683 6.075 5.008 1.00 97.12 174 VAL A CA 1
ATOM 1369 C C . VAL A 1 174 ? -3.667 7.214 5.206 1.00 97.12 174 VAL A C 1
ATOM 1371 O O . VAL A 1 174 ? -3.324 8.241 5.795 1.00 97.12 174 VAL A O 1
ATOM 1374 N N . LEU A 1 175 ? -4.885 7.024 4.711 1.00 97.81 175 LEU A N 1
ATOM 1375 C CA . LEU A 1 175 ? -6.002 7.925 4.917 1.00 97.81 175 LEU A CA 1
ATOM 1376 C C . LEU A 1 175 ? -7.043 7.252 5.808 1.00 97.81 175 LEU A C 1
ATOM 1378 O O . LEU A 1 175 ? -7.356 6.079 5.611 1.00 97.81 175 LEU A O 1
ATOM 1382 N N . PHE A 1 176 ? -7.596 8.006 6.748 1.00 98.06 176 PHE A N 1
ATOM 1383 C CA . PHE A 1 176 ? -8.739 7.615 7.562 1.00 98.06 176 PHE A CA 1
ATOM 1384 C C . PHE A 1 176 ? -9.879 8.595 7.293 1.00 98.06 176 PHE A C 1
ATOM 1386 O O . PHE A 1 176 ? -9.693 9.804 7.423 1.00 98.06 176 PHE A O 1
ATOM 1393 N N . ASP A 1 177 ? -11.021 8.095 6.825 1.00 97.31 177 ASP A N 1
ATOM 1394 C CA . ASP A 1 177 ? -12.173 8.898 6.387 1.00 97.31 177 ASP A CA 1
ATOM 1395 C C . ASP A 1 177 ? -11.799 10.026 5.402 1.00 97.31 177 ASP A C 1
ATOM 1397 O O . ASP A 1 177 ? -12.338 11.132 5.421 1.00 97.31 177 ASP A O 1
ATOM 1401 N N . GLY A 1 178 ? -10.837 9.737 4.519 1.00 96.06 178 GLY A N 1
ATOM 1402 C CA . GLY A 1 178 ? -10.332 10.670 3.508 1.00 96.06 178 GLY A CA 1
ATOM 1403 C C . GLY A 1 178 ? -9.291 11.677 4.008 1.00 96.06 178 GLY A C 1
ATOM 1404 O O . GLY A 1 178 ? -8.774 12.447 3.201 1.00 96.06 178 GLY A O 1
ATOM 1405 N N . ILE A 1 179 ? -8.943 11.661 5.296 1.00 95.38 179 ILE A N 1
ATOM 1406 C CA . ILE A 1 179 ? -7.902 12.508 5.889 1.00 95.38 179 ILE A CA 1
ATOM 1407 C C . ILE A 1 179 ? -6.592 11.725 5.918 1.00 95.38 179 ILE A C 1
ATOM 1409 O O . ILE A 1 179 ? -6.554 10.619 6.446 1.00 95.38 179 ILE A O 1
ATOM 1413 N N . GLU A 1 180 ? -5.508 12.281 5.375 1.00 96.00 180 GLU A N 1
ATOM 1414 C CA . GLU A 1 180 ? -4.180 11.672 5.498 1.00 96.00 180 GLU A CA 1
ATOM 1415 C C . GLU A 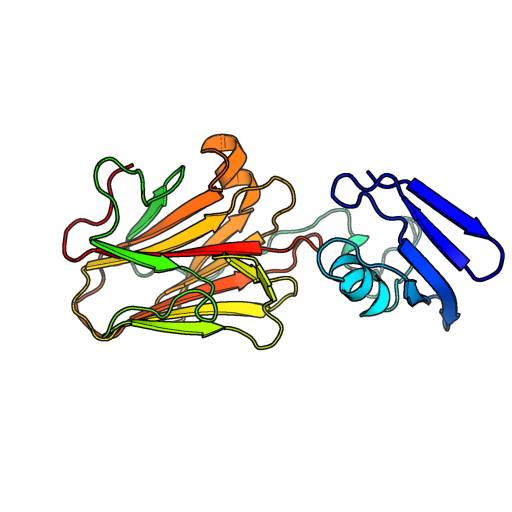1 180 ? -3.734 11.692 6.969 1.00 96.00 180 GLU A C 1
ATOM 1417 O O . GLU A 1 180 ? -3.602 12.755 7.569 1.00 96.00 180 GLU A O 1
ATOM 1422 N N . VAL A 1 181 ? -3.526 10.509 7.549 1.00 95.69 181 VAL A N 1
ATOM 1423 C CA . VAL A 1 181 ? -3.150 10.330 8.964 1.00 95.69 181 VAL A CA 1
ATOM 1424 C C . VAL A 1 181 ? -1.719 9.842 9.142 1.00 95.69 181 VAL A C 1
ATOM 1426 O O . VAL A 1 181 ? -1.139 9.977 10.217 1.00 95.69 181 VAL A O 1
ATOM 1429 N N . TRP A 1 182 ? -1.134 9.272 8.090 1.00 94.31 182 TRP A N 1
ATOM 1430 C CA . TRP A 1 182 ? 0.245 8.809 8.094 1.00 94.31 182 TRP A CA 1
ATOM 1431 C C . TRP A 1 182 ? 0.824 8.827 6.681 1.00 94.31 182 TRP A C 1
ATOM 1433 O O . TRP A 1 182 ? 0.122 8.558 5.705 1.00 94.31 182 TRP A O 1
ATOM 1443 N N . ARG A 1 183 ? 2.125 9.097 6.581 1.00 93.31 183 ARG A N 1
ATOM 1444 C CA . ARG A 1 183 ? 2.919 9.042 5.353 1.00 93.31 183 ARG A CA 1
ATOM 1445 C C . ARG A 1 183 ? 4.325 8.577 5.701 1.00 93.31 183 ARG A C 1
ATOM 1447 O O . ARG A 1 183 ? 4.915 9.093 6.651 1.00 93.31 183 ARG A O 1
ATOM 1454 N N . GLY A 1 184 ? 4.884 7.658 4.923 1.00 89.62 184 GLY A N 1
ATOM 1455 C CA . GLY A 1 184 ? 6.263 7.242 5.138 1.00 89.62 184 GLY A CA 1
AT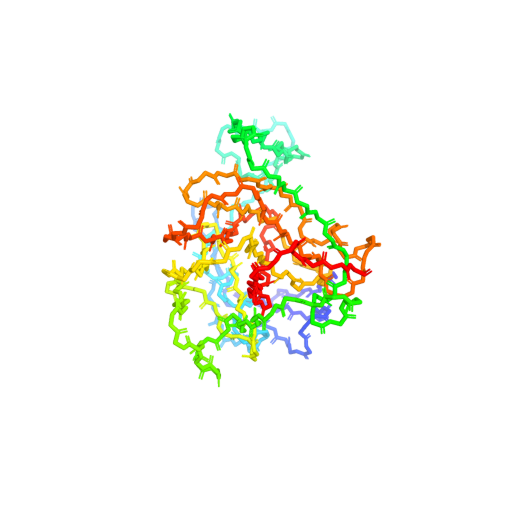OM 1456 C C . GLY A 1 184 ? 6.745 6.104 4.253 1.00 89.62 184 GLY A C 1
ATOM 1457 O O . GLY A 1 184 ? 5.978 5.467 3.529 1.00 89.62 184 GLY A O 1
ATOM 1458 N N . ASP A 1 185 ? 8.046 5.852 4.361 1.00 87.62 185 ASP A N 1
ATOM 1459 C CA . ASP A 1 185 ? 8.705 4.676 3.810 1.00 87.62 185 ASP A CA 1
ATOM 1460 C C . ASP A 1 185 ? 8.261 3.422 4.575 1.00 87.62 185 ASP A C 1
ATOM 1462 O O . ASP A 1 185 ? 8.541 3.267 5.770 1.00 87.62 185 ASP A O 1
ATOM 1466 N N . THR A 1 186 ? 7.568 2.515 3.885 1.00 88.25 186 THR A N 1
ATOM 1467 C CA . THR A 1 186 ? 7.105 1.267 4.501 1.00 88.25 186 THR A CA 1
ATOM 1468 C C . THR A 1 186 ? 8.257 0.281 4.743 1.00 88.25 186 THR A C 1
ATOM 1470 O O . THR A 1 186 ? 8.167 -0.552 5.648 1.00 88.25 186 THR A O 1
ATOM 1473 N N . ALA A 1 187 ? 9.389 0.405 4.034 1.00 80.56 187 ALA A N 1
ATOM 1474 C CA . ALA A 1 187 ? 10.588 -0.406 4.255 1.00 80.56 187 ALA A CA 1
ATOM 1475 C C . ALA A 1 187 ? 11.301 -0.010 5.555 1.00 80.56 187 ALA A C 1
ATOM 1477 O O . ALA A 1 187 ? 11.734 -0.876 6.319 1.00 80.56 187 ALA A O 1
ATOM 1478 N N . ALA A 1 188 ? 11.358 1.289 5.862 1.00 79.38 188 ALA A N 1
ATOM 1479 C CA . ALA A 1 188 ? 11.965 1.801 7.093 1.00 79.38 188 ALA A CA 1
ATOM 1480 C C . ALA A 1 188 ? 11.252 1.306 8.366 1.00 79.38 188 ALA A C 1
ATOM 1482 O O . ALA A 1 188 ? 11.862 1.210 9.437 1.00 79.38 188 ALA A O 1
ATOM 1483 N N . LEU A 1 189 ? 9.965 0.965 8.258 1.00 79.12 189 LEU A N 1
ATOM 1484 C CA . LEU A 1 189 ? 9.230 0.317 9.339 1.00 79.12 189 LEU A CA 1
ATOM 1485 C C . LEU A 1 189 ? 9.800 -1.082 9.618 1.00 79.12 189 LEU A C 1
ATOM 1487 O O . LEU A 1 189 ? 10.031 -1.427 10.772 1.00 79.12 189 LEU A O 1
ATOM 1491 N N . SER A 1 190 ? 10.123 -1.854 8.580 1.00 67.62 190 SER A N 1
ATOM 1492 C CA . SER A 1 190 ? 10.704 -3.198 8.707 1.00 67.62 190 SER A CA 1
ATOM 1493 C C . SER A 1 190 ? 12.108 -3.222 9.288 1.00 67.62 190 SER A C 1
ATOM 1495 O O . SER A 1 190 ? 12.403 -4.056 10.144 1.00 67.62 190 SER A O 1
ATOM 1497 N N . GLU A 1 191 ? 12.976 -2.287 8.889 1.00 61.06 191 GLU A N 1
ATOM 1498 C CA . GLU A 1 191 ? 14.349 -2.225 9.413 1.00 61.06 191 GLU A CA 1
ATOM 1499 C C . GLU A 1 191 ? 14.382 -2.089 10.939 1.00 61.06 191 GLU A C 1
ATOM 1501 O O . GLU A 1 191 ? 15.294 -2.587 11.602 1.00 61.06 191 GLU A O 1
ATOM 1506 N N . LYS A 1 192 ? 13.358 -1.449 11.507 1.00 59.66 192 LYS A N 1
ATOM 1507 C CA . LYS A 1 192 ? 13.201 -1.287 12.951 1.00 59.66 192 LYS A CA 1
ATOM 1508 C C . LYS A 1 192 ? 12.397 -2.418 13.597 1.00 59.66 192 LYS A C 1
ATOM 1510 O O . LYS A 1 192 ? 12.524 -2.608 14.805 1.00 59.66 192 LYS A O 1
ATOM 1515 N N . LEU A 1 193 ? 11.556 -3.127 12.837 1.00 63.34 193 LEU A N 1
ATOM 1516 C CA . LEU A 1 193 ? 10.418 -3.866 13.394 1.00 63.34 193 LEU A CA 1
ATOM 1517 C C . LEU A 1 193 ? 10.149 -5.267 12.796 1.00 63.34 193 LEU A C 1
ATOM 1519 O O . LEU A 1 193 ? 9.220 -5.947 13.230 1.00 63.34 193 LEU A O 1
ATOM 1523 N N . GLY A 1 194 ? 10.970 -5.741 11.855 1.00 63.53 194 GLY A N 1
ATOM 1524 C CA . GLY A 1 194 ? 10.893 -7.083 11.266 1.00 63.53 194 GLY A CA 1
ATOM 1525 C C . GLY A 1 194 ? 10.121 -7.167 9.941 1.00 63.53 194 GLY A C 1
ATOM 1526 O O . GLY A 1 194 ? 9.577 -6.191 9.447 1.00 63.53 194 GLY A O 1
ATOM 1527 N N . ARG A 1 195 ? 10.063 -8.375 9.354 1.00 68.25 195 ARG A N 1
ATOM 1528 C CA . ARG A 1 195 ? 9.593 -8.636 7.969 1.00 68.25 195 ARG A CA 1
ATOM 1529 C C . ARG A 1 195 ? 8.172 -8.142 7.658 1.00 68.25 195 ARG A C 1
ATOM 1531 O O . ARG A 1 195 ? 7.830 -7.939 6.499 1.00 68.25 195 ARG A O 1
ATOM 1538 N N . HIS A 1 196 ? 7.345 -7.958 8.676 1.00 70.75 196 HIS A N 1
ATOM 1539 C CA . HIS A 1 196 ? 6.074 -7.261 8.560 1.00 70.75 196 HIS A CA 1
ATOM 1540 C C . HIS A 1 196 ? 6.351 -5.794 8.868 1.00 70.75 196 HIS A C 1
ATOM 1542 O O . HIS A 1 196 ? 6.656 -5.452 10.009 1.00 70.75 196 HIS A O 1
ATOM 1548 N N . GLY A 1 197 ? 6.323 -4.966 7.820 1.00 68.50 197 GLY A N 1
ATOM 1549 C CA . GLY A 1 197 ? 6.799 -3.582 7.778 1.00 68.50 197 GLY A CA 1
ATOM 1550 C C . GLY A 1 197 ? 5.904 -2.621 8.530 1.00 68.50 197 GLY A C 1
ATOM 1551 O O . GLY A 1 197 ? 5.648 -1.535 8.053 1.00 68.50 197 GLY A O 1
ATOM 1552 N N . GLY A 1 198 ? 5.399 -3.036 9.681 1.00 88.56 198 GLY A N 1
ATOM 1553 C CA . GLY A 1 198 ? 4.622 -2.228 10.588 1.00 88.56 198 GLY A CA 1
ATOM 1554 C C . GLY A 1 198 ? 3.116 -2.262 10.353 1.00 88.56 198 GLY A C 1
ATOM 1555 O O . GLY A 1 198 ? 2.608 -2.519 9.258 1.00 88.56 198 GLY A O 1
ATOM 1556 N N . TYR A 1 199 ? 2.419 -2.002 11.451 1.00 94.38 199 TYR A N 1
ATOM 1557 C CA . TYR A 1 199 ? 0.976 -1.873 11.538 1.00 94.38 199 TYR A CA 1
ATOM 1558 C C . TYR A 1 199 ? 0.655 -0.436 11.946 1.00 94.38 199 TYR A C 1
ATOM 1560 O O . TYR A 1 199 ? 1.090 0.017 13.008 1.00 94.38 199 TYR A O 1
ATOM 1568 N N . ILE A 1 200 ? -0.055 0.285 11.080 1.00 96.19 200 ILE A N 1
ATOM 1569 C CA . ILE A 1 200 ? -0.510 1.651 11.348 1.00 96.19 200 ILE A CA 1
ATOM 1570 C C . ILE A 1 200 ? -1.925 1.553 11.895 1.00 96.19 200 ILE A C 1
ATOM 1572 O O . ILE A 1 200 ? -2.821 1.124 11.172 1.00 96.19 200 ILE A O 1
ATOM 1576 N N . GLU A 1 201 ? -2.113 1.922 13.156 1.00 97.62 201 GLU A N 1
ATOM 1577 C CA . GLU A 1 201 ? -3.401 1.891 13.844 1.00 97.62 201 GLU A CA 1
ATOM 1578 C C . GLU A 1 201 ? -3.917 3.306 14.088 1.00 97.62 201 GLU A C 1
ATOM 1580 O O . GLU A 1 201 ? -3.169 4.192 14.502 1.00 97.62 201 GLU A O 1
ATOM 1585 N N . ILE A 1 202 ? -5.211 3.499 13.857 1.00 97.81 202 ILE A N 1
ATOM 1586 C CA . ILE A 1 202 ? -5.952 4.706 14.188 1.00 97.81 202 ILE A CA 1
ATOM 1587 C C . ILE A 1 202 ? -6.919 4.353 15.319 1.00 97.81 202 ILE A C 1
ATOM 1589 O O . ILE A 1 202 ? -7.606 3.335 15.244 1.00 97.81 202 ILE A O 1
ATOM 1593 N N . THR A 1 203 ? -6.987 5.198 16.348 1.00 97.06 203 THR A N 1
ATOM 1594 C CA . THR A 1 203 ? -7.963 5.126 17.451 1.00 97.06 203 THR A CA 1
ATOM 1595 C C . THR A 1 203 ? -8.527 6.517 17.767 1.00 97.06 203 THR A C 1
ATOM 1597 O O . THR A 1 203 ? -8.081 7.517 17.201 1.00 97.06 203 THR A O 1
ATOM 1600 N N . GLY A 1 204 ? -9.517 6.607 18.664 1.00 93.94 204 GLY A N 1
ATOM 1601 C CA . GLY A 1 204 ? -10.082 7.892 19.116 1.00 93.94 204 GLY A CA 1
ATOM 1602 C C . GLY A 1 204 ? -11.149 8.493 18.188 1.00 93.94 204 GLY A C 1
ATOM 1603 O O . GLY A 1 204 ? -11.506 9.670 18.303 1.00 93.94 204 GLY A O 1
ATOM 1604 N N . PHE A 1 205 ? -11.670 7.689 17.263 1.00 94.56 205 PHE A N 1
ATOM 1605 C CA . PHE A 1 205 ? -12.879 8.002 16.507 1.00 94.56 205 PHE A CA 1
ATOM 1606 C C . PHE A 1 205 ? -14.120 7.447 17.223 1.00 94.56 205 PHE A C 1
ATOM 1608 O O . PHE A 1 205 ? -14.034 6.519 18.024 1.00 94.56 205 PHE A O 1
ATOM 1615 N N . GLU A 1 206 ? -15.272 8.062 16.964 1.00 91.31 206 GLU A N 1
ATOM 1616 C CA . GLU A 1 206 ? -16.560 7.614 17.504 1.00 91.31 206 GLU A CA 1
ATOM 1617 C C . GLU A 1 206 ? -17.054 6.366 16.762 1.00 91.31 206 GLU A C 1
ATOM 1619 O O . GLU A 1 206 ? -16.780 6.253 15.575 1.00 91.31 206 GLU A O 1
ATOM 1624 N N . PRO A 1 207 ? -17.846 5.478 17.386 1.00 87.81 207 PRO A N 1
ATOM 1625 C CA . PRO A 1 207 ? -18.433 4.341 16.685 1.00 87.81 207 PRO A CA 1
ATOM 1626 C C . PRO A 1 207 ? -19.272 4.761 15.467 1.00 87.81 207 PRO A C 1
ATOM 1628 O O . PRO A 1 207 ? -20.155 5.617 15.581 1.00 87.81 207 PRO A O 1
ATOM 1631 N N . GLY A 1 208 ? -19.075 4.106 14.321 1.00 89.94 208 GLY A N 1
ATOM 1632 C CA . GLY A 1 208 ? -19.831 4.404 13.108 1.00 89.94 208 GLY A CA 1
ATOM 1633 C C . GLY A 1 208 ? -19.214 3.819 11.842 1.00 89.94 208 GLY A C 1
ATOM 1634 O O . GLY A 1 208 ? -18.424 2.883 11.891 1.00 89.94 208 GLY A O 1
ATOM 1635 N N . THR A 1 209 ? -19.609 4.375 10.695 1.00 96.06 209 THR A N 1
ATOM 1636 C CA . THR A 1 209 ? -19.045 3.985 9.401 1.00 96.06 209 THR A CA 1
ATOM 1637 C C . THR A 1 209 ? -17.703 4.663 9.182 1.00 96.06 209 THR A C 1
ATOM 1639 O O . THR A 1 209 ? -17.649 5.892 9.159 1.00 96.06 209 THR A O 1
ATOM 1642 N N . HIS A 1 210 ? -16.662 3.865 8.947 1.00 98.00 210 HIS A N 1
ATOM 1643 C CA . HIS A 1 210 ? -15.303 4.355 8.728 1.00 98.00 210 HIS A CA 1
ATOM 1644 C C . HIS A 1 210 ? -14.621 3.671 7.553 1.00 98.00 210 HIS A C 1
ATOM 1646 O O . HIS A 1 210 ? -14.928 2.525 7.213 1.00 98.00 210 HIS A O 1
ATOM 1652 N N . VAL A 1 211 ? -13.660 4.380 6.962 1.00 98.50 211 VAL A N 1
ATOM 1653 C CA . VAL A 1 211 ? -12.814 3.892 5.873 1.00 98.50 211 VAL A CA 1
ATOM 1654 C C . VAL A 1 211 ? -11.350 4.128 6.212 1.00 98.50 211 VAL A C 1
ATOM 1656 O O . VAL A 1 211 ? -10.941 5.256 6.482 1.00 98.50 211 VAL A O 1
ATOM 1659 N N . ILE A 1 212 ? -10.539 3.077 6.116 1.00 98.75 212 ILE A N 1
ATOM 1660 C CA . ILE A 1 212 ? -9.080 3.189 6.090 1.00 98.75 212 ILE A CA 1
ATOM 1661 C C . ILE A 1 212 ? -8.575 2.858 4.689 1.00 98.75 212 ILE A C 1
ATOM 1663 O O . ILE A 1 212 ? -8.920 1.823 4.125 1.00 98.75 212 ILE A O 1
ATOM 1667 N N . ARG A 1 213 ? -7.731 3.717 4.121 1.00 98.62 213 ARG A N 1
ATOM 1668 C CA . ARG A 1 213 ? -7.130 3.539 2.796 1.00 98.62 213 ARG A CA 1
ATOM 1669 C C . ARG A 1 213 ? -5.616 3.591 2.899 1.00 98.62 213 ARG A C 1
ATOM 1671 O O . ARG A 1 213 ? -5.081 4.511 3.501 1.00 98.62 213 ARG A O 1
ATOM 1678 N N . ALA A 1 214 ? -4.934 2.658 2.250 1.00 97.56 214 ALA A N 1
ATOM 1679 C CA . ALA A 1 214 ? -3.512 2.757 1.948 1.00 97.56 214 ALA A CA 1
ATOM 1680 C C . ALA A 1 214 ? -3.326 3.065 0.460 1.00 97.56 214 ALA A C 1
ATOM 1682 O O . ALA A 1 214 ? -3.986 2.465 -0.389 1.00 97.56 214 ALA A O 1
ATOM 1683 N N . GLU A 1 215 ? -2.421 3.985 0.143 1.00 96.56 215 GLU A N 1
ATOM 1684 C CA . GLU A 1 215 ? -2.138 4.418 -1.225 1.00 96.56 215 GLU A CA 1
ATOM 1685 C C . GLU A 1 215 ? -0.630 4.480 -1.464 1.00 96.56 215 GLU A C 1
ATOM 1687 O O . GLU A 1 215 ? 0.109 5.023 -0.639 1.00 96.56 215 GLU A O 1
ATOM 1692 N N . SER A 1 216 ? -0.184 3.917 -2.589 1.00 93.62 216 SER A N 1
ATOM 1693 C CA . SER A 1 216 ? 1.201 4.025 -3.044 1.00 93.62 216 SER A CA 1
ATOM 1694 C C . SER A 1 216 ? 1.481 5.435 -3.544 1.00 93.62 216 SER A C 1
ATOM 1696 O O . SER A 1 216 ? 0.706 6.001 -4.320 1.00 93.62 216 SER A O 1
ATOM 1698 N N . LEU A 1 217 ? 2.611 5.984 -3.106 1.00 89.75 217 LEU A N 1
ATOM 1699 C CA . LEU A 1 217 ? 3.086 7.299 -3.524 1.00 89.75 217 LEU A CA 1
ATOM 1700 C C . LEU A 1 217 ? 4.095 7.227 -4.675 1.00 89.75 217 LEU A C 1
ATOM 1702 O O . LEU A 1 217 ? 4.480 8.277 -5.181 1.00 89.75 217 LEU A O 1
ATOM 1706 N N . ASP A 1 218 ? 4.516 6.019 -5.076 1.00 78.31 218 ASP A N 1
ATOM 1707 C CA . ASP A 1 218 ? 5.447 5.788 -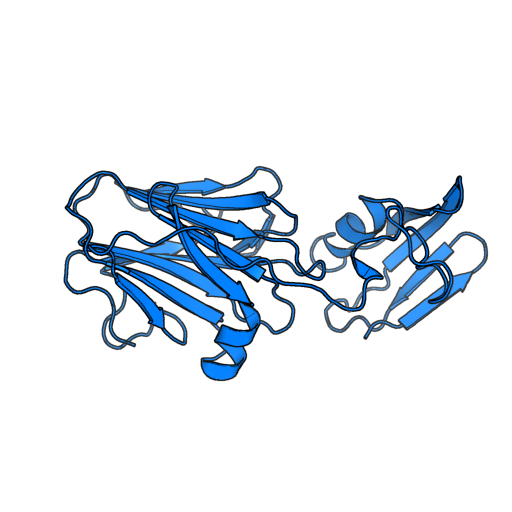6.199 1.00 78.31 218 ASP A CA 1
ATOM 1708 C C . ASP A 1 218 ? 6.762 6.570 -6.090 1.00 78.31 218 ASP A C 1
ATOM 1710 O O . ASP A 1 218 ? 7.439 6.848 -7.081 1.00 78.31 218 ASP A O 1
ATOM 1714 N N . PHE A 1 219 ? 7.145 6.941 -4.863 1.00 72.50 219 PHE A N 1
ATOM 1715 C CA . PHE A 1 219 ? 8.512 7.368 -4.613 1.00 72.50 219 PHE A CA 1
ATOM 1716 C C . PHE A 1 219 ? 9.429 6.213 -5.000 1.00 72.50 219 PHE A C 1
ATOM 1718 O O . PHE A 1 219 ? 9.102 5.062 -4.730 1.00 72.50 219 PHE A O 1
ATOM 1725 N N . ASP A 1 220 ? 10.511 6.553 -5.701 1.00 66.69 220 ASP A N 1
ATOM 1726 C CA . ASP A 1 220 ? 11.571 5.655 -6.168 1.00 66.69 220 ASP A CA 1
ATOM 1727 C C . ASP A 1 220 ? 11.139 4.388 -6.938 1.00 66.69 220 ASP A C 1
ATOM 1729 O O . ASP A 1 220 ? 11.932 3.454 -7.084 1.00 66.69 220 ASP A O 1
ATOM 1733 N N . TYR A 1 221 ? 9.924 4.397 -7.508 1.00 71.56 221 TYR A N 1
ATOM 1734 C CA . TYR A 1 221 ? 9.335 3.317 -8.315 1.00 71.56 221 TYR A CA 1
ATOM 1735 C C . TYR A 1 221 ? 9.251 1.972 -7.590 1.00 71.56 221 TYR A C 1
ATOM 1737 O O . TYR A 1 221 ? 9.319 0.902 -8.209 1.00 71.56 221 TYR A O 1
ATOM 1745 N N . ARG A 1 222 ? 9.137 2.016 -6.260 1.00 80.19 222 ARG A N 1
ATOM 1746 C CA . ARG A 1 222 ? 8.996 0.823 -5.434 1.00 80.19 222 ARG A CA 1
ATOM 1747 C C . ARG A 1 222 ? 7.533 0.548 -5.104 1.00 80.19 222 ARG A C 1
ATOM 1749 O O . ARG A 1 222 ? 6.820 1.446 -4.653 1.00 80.19 222 ARG A O 1
ATOM 1756 N N . PRO A 1 223 ? 7.077 -0.706 -5.249 1.00 87.88 223 PRO A N 1
ATOM 1757 C CA . PRO A 1 223 ? 5.707 -1.065 -4.923 1.00 87.88 223 PRO A CA 1
ATOM 1758 C C . PRO A 1 223 ? 5.458 -1.037 -3.415 1.00 87.88 223 PRO A C 1
ATOM 1760 O O . PRO A 1 223 ? 6.352 -1.284 -2.617 1.00 87.88 223 PRO A O 1
ATOM 1763 N N . VAL A 1 224 ? 4.213 -0.859 -2.997 1.00 92.19 224 VAL A N 1
ATOM 1764 C CA . VAL A 1 224 ? 3.795 -1.046 -1.602 1.00 92.19 224 VAL A CA 1
ATOM 1765 C C . VAL A 1 224 ? 3.015 -2.348 -1.496 1.00 92.19 224 VAL A C 1
ATOM 1767 O O . VAL A 1 224 ? 2.082 -2.575 -2.257 1.00 92.19 224 VAL A O 1
ATOM 1770 N N . THR A 1 225 ? 3.358 -3.215 -0.544 1.00 93.44 225 THR A N 1
ATOM 1771 C CA . THR A 1 225 ? 2.597 -4.453 -0.310 1.00 93.44 225 THR A CA 1
ATOM 1772 C C . THR A 1 225 ? 1.767 -4.331 0.959 1.00 93.44 225 THR A C 1
ATOM 1774 O O . THR A 1 225 ? 2.306 -4.214 2.059 1.00 93.44 225 THR A O 1
ATOM 1777 N N . VAL A 1 226 ? 0.446 -4.401 0.816 1.00 95.81 226 VAL A N 1
ATOM 1778 C CA . VAL A 1 226 ? -0.499 -4.409 1.935 1.00 95.81 226 VAL A CA 1
ATOM 1779 C C . VAL A 1 226 ? -0.840 -5.852 2.270 1.00 95.81 226 VAL A C 1
ATOM 1781 O O . VAL A 1 226 ? -1.295 -6.619 1.417 1.00 95.81 226 VAL A O 1
ATOM 1784 N N . ALA A 1 227 ? -0.598 -6.242 3.519 1.00 95.38 227 ALA A N 1
ATOM 1785 C CA . ALA A 1 227 ? -0.861 -7.595 3.978 1.00 95.38 227 ALA A CA 1
ATOM 1786 C C . ALA A 1 227 ? -2.312 -7.791 4.424 1.00 95.38 227 ALA A C 1
ATOM 1788 O O . ALA A 1 227 ? -2.871 -8.872 4.223 1.00 95.38 227 ALA A O 1
ATOM 1789 N N . GLY A 1 228 ? -2.924 -6.757 4.995 1.00 97.12 228 GLY A N 1
ATOM 1790 C CA . GLY A 1 228 ? -4.299 -6.805 5.464 1.00 97.12 228 GLY A CA 1
ATOM 1791 C C . GLY A 1 228 ? -4.677 -5.614 6.331 1.00 97.12 228 GLY A C 1
ATOM 1792 O O . GLY A 1 228 ? -3.913 -4.659 6.467 1.00 97.12 228 GLY A O 1
ATOM 1793 N N . PHE A 1 229 ? -5.853 -5.720 6.933 1.00 98.56 229 PHE A N 1
ATOM 1794 C CA . PHE A 1 229 ? -6.458 -4.735 7.816 1.00 98.56 229 PHE A CA 1
ATOM 1795 C C . PHE A 1 229 ? -6.819 -5.382 9.152 1.00 98.56 229 PHE A C 1
ATOM 1797 O O . PHE A 1 229 ? -7.146 -6.572 9.204 1.00 98.56 229 PHE A O 1
ATOM 1804 N N . GLY A 1 230 ? -6.742 -4.602 10.222 1.00 98.19 230 GLY A N 1
ATOM 1805 C CA . GLY A 1 230 ? -7.127 -5.005 11.568 1.00 98.19 230 GLY A CA 1
ATOM 1806 C C . GLY A 1 230 ? -8.210 -4.087 12.115 1.00 98.19 230 GLY A C 1
ATOM 1807 O O . GLY A 1 230 ? -8.191 -2.887 11.853 1.00 98.19 230 GLY A O 1
ATOM 1808 N N . PHE A 1 231 ? -9.144 -4.660 12.864 1.00 98.31 231 PHE A N 1
ATOM 1809 C CA . PHE A 1 231 ? -10.235 -3.949 13.517 1.00 98.31 231 PHE A CA 1
ATOM 1810 C C . PHE A 1 231 ? -10.350 -4.439 14.960 1.00 98.31 231 PHE A C 1
ATOM 1812 O O . PHE A 1 231 ? -10.321 -5.652 15.189 1.00 98.31 231 PHE A O 1
ATOM 1819 N N . SER A 1 232 ? -10.485 -3.517 15.913 1.00 97.69 232 SER A N 1
ATOM 1820 C CA . SER A 1 232 ? -10.625 -3.849 17.337 1.00 97.69 232 SER A CA 1
ATOM 1821 C C . SER A 1 232 ? -11.831 -3.148 17.955 1.00 97.69 232 SER A C 1
ATOM 1823 O O . SER A 1 232 ? -12.066 -1.961 17.717 1.00 97.69 232 SER A O 1
ATOM 1825 N N . TYR A 1 233 ? -12.606 -3.881 18.753 1.00 94.31 233 TYR A N 1
ATOM 1826 C CA . TYR A 1 233 ? -13.775 -3.377 19.476 1.00 94.31 233 TYR A CA 1
ATOM 1827 C C . TYR A 1 233 ? -13.387 -2.630 20.758 1.00 94.31 233 TYR A C 1
ATOM 1829 O O . TYR A 1 233 ? -14.188 -1.856 21.272 1.00 94.31 233 TYR A O 1
ATOM 1837 N N . GLU A 1 234 ? -12.181 -2.840 21.287 1.00 88.12 234 GLU A N 1
ATOM 1838 C CA . GLU A 1 234 ? -11.693 -2.198 22.517 1.00 88.12 234 GLU A CA 1
ATOM 1839 C C . GLU A 1 234 ? -10.440 -1.339 22.251 1.00 88.12 234 GLU A C 1
ATOM 1841 O O . GLU A 1 234 ? -10.351 -0.701 21.207 1.00 88.12 234 GLU A O 1
ATOM 1846 N N . GLU A 1 235 ? -9.493 -1.272 23.195 1.00 83.62 235 GLU A N 1
ATOM 1847 C CA . GLU A 1 235 ? -8.352 -0.333 23.250 1.00 83.62 235 GLU A CA 1
ATOM 1848 C C . GLU A 1 235 ? -7.290 -0.487 22.131 1.00 83.62 235 GLU A C 1
ATOM 1850 O O . GLU A 1 235 ? -6.142 -0.087 22.320 1.00 83.62 235 GLU A O 1
ATOM 1855 N N . GLY A 1 236 ? -7.641 -1.071 20.986 1.00 91.50 236 GLY A N 1
ATOM 1856 C CA . GLY A 1 236 ? -6.708 -1.370 19.905 1.00 91.50 236 GLY A CA 1
ATOM 1857 C C . GLY A 1 236 ? -5.812 -2.569 20.207 1.00 91.50 236 GLY A C 1
ATOM 1858 O O . GLY A 1 236 ? -6.138 -3.444 21.017 1.00 91.50 236 GLY A O 1
ATOM 1859 N N . VAL A 1 237 ? -4.693 -2.637 19.497 1.00 94.25 237 VAL A N 1
ATOM 1860 C CA . VAL A 1 237 ? -3.722 -3.727 19.598 1.00 94.25 237 VAL A CA 1
ATOM 1861 C C . VAL A 1 237 ? -2.636 -3.468 20.649 1.00 94.25 237 VAL A C 1
ATOM 1863 O O . VAL A 1 237 ? -2.408 -2.343 21.088 1.00 94.25 237 VAL A O 1
ATOM 1866 N N . GLN A 1 238 ? -1.911 -4.519 21.040 1.00 93.62 238 GLN A N 1
ATOM 1867 C CA . GLN A 1 238 ? -0.741 -4.421 21.921 1.00 93.62 238 GLN A CA 1
ATOM 1868 C C . GLN A 1 238 ? 0.406 -5.284 21.377 1.00 93.62 238 GLN A C 1
ATOM 1870 O O . GLN A 1 238 ? 0.272 -6.506 21.452 1.00 93.62 238 GLN A O 1
ATOM 1875 N N . PRO A 1 239 ? 1.484 -4.685 20.830 1.00 86.44 239 PRO A N 1
ATOM 1876 C CA . PRO A 1 239 ? 2.580 -5.407 20.175 1.00 86.44 239 PRO A CA 1
ATOM 1877 C C . PRO A 1 239 ? 3.349 -6.349 21.104 1.00 86.44 239 PRO A C 1
ATOM 1879 O O . PRO A 1 239 ? 3.529 -6.001 22.293 1.00 86.44 239 PRO A O 1
#

Secondary structure (DSSP, 8-state):
--EEEEETTEEEEE-BTTBSS-EEEEEEEETTEEEEEEEE--TTTTHHHHHHHSS-EEPPPPGGG--TTS-GGGSS--------PPPPTT-EEEEE-S-GGGSSB--SEEEES-TTTSPPPTTEEEEE-TTPEEETTEEEE-STT-EEEEEE-S--SEEEEEEP--TT--EEEEEETTEEEEEEEHHHHHHHH-SS--EEEEE-PPSS-EEEEEEE--GGG--EEEEEEEEESSS--B-

Radius of gyration: 20.08 Å; Cα contacts (8 Å, |Δi|>4): 588; chains: 1;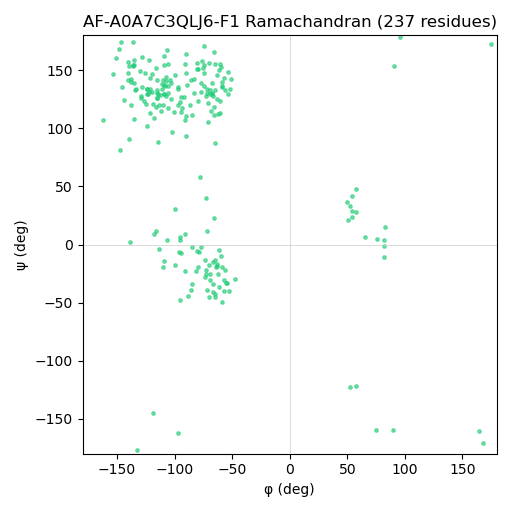 bounding box: 45×38×55 Å

Nearest PDB structures (foldseek):
  3wnk-assembly1_A  TM=6.001E-01  e=2.689E-03  Niallia circulans
  3u37-assembly2_H  TM=4.742E-01  e=1.122E-03  Butyrivibrio proteoclasticus B316
  5x7h-assembly1_A  TM=5.700E-01  e=1.722E-02  Paenibacillus sp. 598K
  4qaw-assembly5_E  TM=4.920E-01  e=5.178E-03  Paenibacillus barcinonensis
  4qaw-assembly1_A  TM=3.008E-01  e=1.310E-02  Paenibacillus barcinonensis

Sequence (239 aa):
MASYTISDDHLYIYNDAFCTVTGEYVWSLQDGQLNLEEVNDGCAFELRAANLTRQTWSVCPQEEDVNADTPPACLEEITVPDSETEVPSNLTVNVYGGDSRFFERPPDVAVIANTQDRLPPDGIEVTYHPDAVAYGVHRVLWWNGNWIEASTDESFNAIGVQFYGEAQIGWARVLFDGIEVWRGDTAALSEKLGRHGGYIEITGFEPGTHVIRAESLDFDYRPVTVAGFGFSYEEGVQP

Solvent-accessible surface area (backbone atoms only — not comparable to full-atom values): 12749 Å² total; per-residue (Å²): 117,64,46,75,52,76,56,95,56,35,40,37,38,32,68,33,90,81,24,97,52,64,29,35,25,41,52,47,77,54,99,77,22,41,38,36,43,75,74,45,32,79,29,70,83,35,48,57,38,53,62,55,41,74,48,68,44,68,70,67,63,60,85,93,62,73,51,96,86,50,54,73,91,63,46,96,69,83,73,76,76,73,81,86,58,82,62,58,88,60,52,44,77,48,81,43,57,23,52,56,87,73,23,84,38,36,43,78,42,76,36,55,48,17,53,91,72,45,71,60,59,90,64,44,49,76,53,61,38,91,84,40,39,81,49,78,54,19,27,35,18,54,45,65,73,20,31,41,34,40,36,33,65,50,67,40,36,17,45,31,43,30,30,45,11,49,85,69,31,14,26,35,37,34,26,50,74,85,41,56,67,46,73,48,56,35,20,66,34,10,79,77,28,41,69,25,11,15,28,44,35,40,30,57,60,77,69,40,74,49,37,44,34,45,30,17,59,33,48,93,73,19,32,29,38,36,40,23,38,33,32,12,72,51,95,44,63,39,109

pLDDT: mean 86.41, std 12.47, range [53.19, 98.75]

Foldseek 3Di:
DWDWDDDDQKIWIDPDPQDNDIWIWGWDADPQWIATAGPDDPTPNCVVVCVRHVDTHHDADDPVPDDPPGDPVNPPDPPPPPDPFDDPPLKDKDKAFDDLVPFPFHFPAWAFQDCVQPNGDPQKDKDWDPPWDDDRSKIKAQDAFTKIKMKGFFFFQKKKWWWFADQQAAKKFKDKQNGTPDIDGLNVQCVVHNRGSIMIMMGRDGGGIMMIMMGGRCVVSGMTMTGTMGTHRDPHTHD